Protein AF-A0AAX2UJ46-F1 (afdb_monomer_lite)

Secondary structure (DSSP, 8-state):
------HHHHHHHHHHHHTSS-------HHHHHHHHHHHHHHHHHHHHHTSEEEEE--SSS-SEEEE-STT--EEEEEHHHHTT--TTSSSHHHHHHHHHHHHHHHHHTT--EEES-STT----HHHHHHHHHHHHHH-HHHHHHHHHHS-GGGHHHHHHHHH-HHHHHHHHHHHHTTSS-HHHHHHHTT-TT-HHHHHHHHHHHHHHHHHHHH--

pLDDT: mean 76.59, std 12.61, range [31.47, 92.88]

Structure (mmCIF, N/CA/C/O backbone):
data_AF-A0AAX2UJ46-F1
#
_entry.id   AF-A0AAX2UJ46-F1
#
loop_
_atom_site.group_PDB
_atom_site.id
_atom_site.type_symbol
_atom_site.label_atom_id
_atom_site.label_alt_id
_atom_site.label_comp_id
_atom_site.label_asym_id
_atom_site.label_entity_id
_atom_site.label_seq_id
_atom_site.pdbx_PDB_ins_code
_atom_site.Cartn_x
_atom_site.Cartn_y
_atom_site.Cartn_z
_atom_site.occupancy
_atom_site.B_iso_or_equiv
_atom_site.auth_seq_id
_atom_site.auth_comp_id
_atom_site.auth_asym_id
_atom_site.auth_atom_id
_atom_site.pdbx_PDB_model_num
ATOM 1 N N . MET A 1 1 ? 8.908 -12.936 -32.541 1.00 31.98 1 MET A N 1
ATOM 2 C CA . MET A 1 1 ? 9.891 -13.388 -31.530 1.00 31.98 1 MET A CA 1
ATOM 3 C C . MET A 1 1 ? 9.493 -12.802 -30.173 1.00 31.98 1 MET A C 1
ATOM 5 O O . MET A 1 1 ? 9.568 -11.590 -30.004 1.00 31.98 1 MET A O 1
ATOM 9 N N . LYS A 1 2 ? 8.960 -13.615 -29.246 1.00 31.47 2 LYS A N 1
ATOM 10 C CA . LYS A 1 2 ? 8.561 -13.161 -27.898 1.00 31.47 2 LYS A CA 1
ATOM 11 C C . LYS A 1 2 ? 9.820 -13.031 -27.033 1.00 31.47 2 LYS A C 1
ATOM 13 O O . LYS A 1 2 ? 10.285 -14.015 -26.474 1.00 31.47 2 LYS A O 1
ATOM 18 N N . TYR A 1 3 ? 10.380 -11.830 -26.946 1.00 45.28 3 TYR A N 1
ATOM 19 C CA . TYR A 1 3 ? 11.403 -11.521 -25.947 1.00 45.28 3 TYR A CA 1
ATOM 20 C C . TYR A 1 3 ? 10.706 -11.183 -24.629 1.00 45.28 3 TYR A C 1
ATOM 22 O O . TYR A 1 3 ? 10.382 -10.026 -24.376 1.00 45.28 3 TYR A O 1
ATOM 30 N N . ILE A 1 4 ? 10.440 -12.203 -23.814 1.00 42.56 4 ILE A N 1
ATOM 31 C CA . ILE A 1 4 ? 10.183 -12.004 -22.386 1.00 42.56 4 ILE A CA 1
ATOM 32 C C . ILE A 1 4 ? 11.566 -11.925 -21.750 1.00 42.56 4 ILE A C 1
ATOM 34 O O . ILE A 1 4 ? 12.268 -12.934 -21.692 1.00 42.56 4 ILE A O 1
ATOM 38 N N . LYS A 1 5 ? 12.000 -10.727 -21.349 1.00 59.62 5 LYS A N 1
ATOM 39 C CA . LYS A 1 5 ? 13.239 -10.614 -20.581 1.00 59.62 5 LYS A CA 1
ATOM 40 C C . LYS A 1 5 ? 12.979 -11.104 -19.158 1.00 59.62 5 LYS A C 1
ATOM 42 O O . LYS A 1 5 ? 11.980 -10.737 -18.545 1.00 59.62 5 LYS A O 1
ATOM 47 N N . THR A 1 6 ? 13.849 -11.970 -18.650 1.00 62.56 6 THR A N 1
ATOM 48 C CA . THR A 1 6 ? 13.762 -12.448 -17.263 1.00 62.56 6 THR A CA 1
ATOM 49 C C . THR A 1 6 ? 14.224 -11.348 -16.304 1.00 62.56 6 THR A C 1
ATOM 51 O O . THR A 1 6 ? 15.020 -10.490 -16.683 1.00 62.56 6 THR A O 1
ATOM 54 N N . ILE A 1 7 ? 13.782 -11.390 -15.040 1.00 58.19 7 ILE A N 1
ATOM 55 C CA . ILE A 1 7 ? 14.224 -10.453 -13.984 1.00 58.19 7 ILE A CA 1
ATOM 56 C C . ILE A 1 7 ? 15.759 -10.334 -13.947 1.00 58.19 7 ILE A C 1
ATOM 58 O O . ILE A 1 7 ? 16.295 -9.237 -13.807 1.00 58.19 7 ILE A O 1
ATOM 62 N N . LYS A 1 8 ? 16.472 -11.447 -14.159 1.00 68.19 8 LYS A N 1
ATOM 63 C CA . LYS A 1 8 ? 17.937 -11.489 -14.227 1.00 68.19 8 LYS A CA 1
ATOM 64 C C . LYS A 1 8 ? 18.511 -10.555 -15.303 1.00 68.19 8 LYS A C 1
ATOM 66 O O . LYS A 1 8 ? 19.400 -9.770 -15.005 1.00 68.19 8 LYS A O 1
ATOM 71 N N . GLN A 1 9 ? 17.968 -10.587 -16.521 1.00 69.38 9 GLN A N 1
ATOM 72 C CA . GLN A 1 9 ? 18.423 -9.735 -17.630 1.00 69.38 9 GLN A CA 1
ATOM 73 C C . GLN A 1 9 ? 18.130 -8.250 -17.384 1.00 69.38 9 GLN A C 1
ATOM 75 O O . GLN A 1 9 ? 18.853 -7.377 -17.864 1.00 69.38 9 GLN A O 1
ATOM 80 N N . CYS A 1 10 ? 17.067 -7.953 -16.633 1.00 68.31 10 CYS A N 1
ATOM 81 C CA . CYS A 1 10 ? 16.766 -6.595 -16.198 1.00 68.31 10 CYS A CA 1
ATOM 82 C C . CYS A 1 10 ? 17.827 -6.079 -15.214 1.00 68.31 10 CYS A C 1
ATOM 84 O O . CYS A 1 10 ? 18.315 -4.963 -15.387 1.00 68.31 10 CYS A O 1
ATOM 86 N N . PHE A 1 11 ? 18.243 -6.901 -14.245 1.00 72.06 11 PHE A N 1
ATOM 87 C CA . PHE A 1 11 ? 19.343 -6.561 -13.338 1.00 72.06 11 PHE A CA 1
ATOM 88 C C . PHE A 1 11 ? 20.685 -6.429 -14.063 1.00 72.06 11 PHE A C 1
ATOM 90 O O . PHE A 1 11 ? 21.382 -5.449 -13.838 1.00 72.06 11 PHE A O 1
ATOM 97 N N . GLU A 1 12 ? 21.024 -7.340 -14.978 1.00 77.00 12 GLU A N 1
ATOM 98 C CA . GLU A 1 12 ? 22.262 -7.253 -15.773 1.00 77.00 12 GLU A CA 1
ATOM 99 C C . GLU A 1 12 ? 22.343 -5.931 -16.552 1.00 77.00 12 GLU A C 1
ATOM 101 O O . GLU A 1 12 ? 23.361 -5.246 -16.512 1.00 77.00 12 GLU A O 1
ATOM 106 N N . PHE A 1 13 ? 21.246 -5.513 -17.191 1.00 76.31 13 PHE A N 1
ATOM 107 C CA . PHE A 1 13 ? 21.188 -4.209 -17.851 1.00 76.31 13 PHE A CA 1
ATOM 108 C C . PHE A 1 13 ? 21.367 -3.044 -16.871 1.00 76.31 13 PHE A C 1
ATOM 110 O O . PHE A 1 13 ? 22.095 -2.103 -17.173 1.00 76.31 13 PHE A O 1
ATOM 117 N N . TYR A 1 14 ? 20.706 -3.082 -15.709 1.00 76.19 14 TYR A N 1
ATOM 118 C CA . TYR A 1 14 ? 20.861 -2.031 -14.701 1.00 76.19 14 TYR A CA 1
ATOM 119 C C . TYR A 1 14 ? 22.319 -1.870 -14.282 1.00 76.19 14 TYR A C 1
ATOM 121 O O . TYR A 1 14 ? 22.831 -0.754 -14.260 1.00 76.19 14 TYR A O 1
ATOM 129 N N . GLU A 1 15 ? 22.978 -2.987 -13.982 1.00 77.12 15 GLU A N 1
ATOM 130 C CA . GLU A 1 15 ? 24.378 -3.025 -13.571 1.00 77.12 15 GLU A CA 1
ATOM 131 C C . GLU A 1 15 ? 25.298 -2.464 -14.662 1.00 77.12 15 GLU A C 1
ATOM 133 O O . GLU A 1 15 ? 26.214 -1.713 -14.356 1.00 77.12 15 GLU A O 1
ATOM 138 N N . MET A 1 16 ? 25.010 -2.730 -15.939 1.00 75.75 16 MET A N 1
ATOM 139 C CA . MET A 1 16 ? 25.768 -2.151 -17.056 1.00 75.75 16 MET A CA 1
ATOM 140 C C . MET A 1 16 ? 25.595 -0.633 -17.203 1.00 75.75 16 MET A C 1
ATOM 142 O O . MET A 1 16 ? 26.493 0.040 -17.705 1.00 75.75 16 MET A O 1
ATOM 146 N N . VAL A 1 17 ? 24.430 -0.090 -16.842 1.00 71.00 17 VAL A N 1
ATOM 147 C CA . VAL A 1 17 ? 24.093 1.326 -17.078 1.00 71.00 17 VAL A CA 1
ATOM 148 C C . VAL A 1 17 ? 24.377 2.197 -15.854 1.00 71.00 17 VAL A C 1
ATOM 150 O O . VAL A 1 17 ? 24.686 3.377 -16.014 1.00 71.00 17 VAL A O 1
ATOM 153 N N . LYS A 1 18 ? 24.310 1.647 -14.634 1.00 67.50 18 LYS A N 1
ATOM 154 C CA . LYS A 1 18 ? 24.531 2.414 -13.395 1.00 67.50 18 LYS A CA 1
ATOM 155 C C . LYS A 1 18 ? 25.955 2.981 -13.284 1.00 67.50 18 LYS A C 1
ATOM 157 O O . LYS A 1 18 ? 26.127 4.013 -12.650 1.00 67.50 18 LYS A O 1
ATOM 162 N N . ASP A 1 19 ? 26.938 2.335 -13.914 1.00 63.00 19 ASP A N 1
ATOM 163 C CA . ASP A 1 19 ? 28.354 2.721 -13.844 1.00 63.00 19 ASP A CA 1
ATOM 164 C C . ASP A 1 19 ? 28.743 3.787 -14.896 1.00 63.00 19 ASP A C 1
ATOM 166 O O . ASP A 1 19 ? 29.811 4.393 -14.808 1.00 63.00 19 ASP A O 1
ATOM 170 N N . LYS A 1 20 ? 27.883 4.060 -15.890 1.00 63.59 20 LYS A N 1
ATOM 171 C CA . LYS A 1 20 ? 28.132 5.046 -16.958 1.00 63.59 20 LYS A CA 1
ATOM 172 C C . LYS A 1 20 ? 27.861 6.485 -16.488 1.00 63.59 20 LYS A C 1
ATOM 174 O O . LYS A 1 20 ? 26.828 7.009 -16.866 1.00 63.59 20 LYS A O 1
ATOM 179 N N . GLU A 1 21 ? 28.703 7.120 -15.660 1.00 53.41 21 GLU A N 1
ATOM 180 C CA . GLU A 1 21 ? 28.643 8.558 -15.234 1.00 53.41 21 GLU A CA 1
ATOM 181 C C . GLU A 1 21 ? 27.259 9.158 -14.869 1.00 53.41 21 GLU A C 1
ATOM 183 O O . GLU A 1 21 ? 27.076 10.356 -14.650 1.00 53.41 21 GLU A O 1
ATOM 188 N N . HIS A 1 22 ? 26.240 8.327 -14.750 1.00 56.31 22 HIS A N 1
ATOM 189 C CA . HIS A 1 22 ? 24.914 8.703 -14.367 1.00 56.31 22 HIS A CA 1
ATOM 190 C C . HIS A 1 22 ? 24.931 8.653 -12.851 1.00 56.31 22 HIS A C 1
ATOM 192 O O . HIS A 1 22 ? 25.248 7.627 -12.263 1.00 56.31 22 HIS A O 1
ATOM 198 N N . ASN A 1 23 ? 24.555 9.758 -12.204 1.00 54.12 23 ASN A N 1
ATOM 199 C CA . ASN A 1 23 ? 24.327 9.836 -10.756 1.00 54.12 23 ASN A CA 1
ATOM 200 C C . ASN A 1 23 ? 23.120 8.969 -10.325 1.00 54.12 23 ASN A C 1
ATOM 202 O O . ASN A 1 23 ? 22.166 9.460 -9.714 1.00 54.12 23 ASN A O 1
ATOM 206 N N . LEU A 1 24 ? 23.048 7.728 -10.789 1.00 56.75 24 LEU A N 1
ATOM 207 C CA . LEU A 1 24 ? 22.051 6.732 -10.470 1.00 56.75 24 LEU A CA 1
ATOM 208 C C . LEU A 1 24 ? 22.478 6.107 -9.152 1.00 56.75 24 LEU A C 1
ATOM 210 O O . LEU A 1 24 ? 23.460 5.375 -9.077 1.00 56.75 24 LEU A O 1
ATOM 214 N N . LYS A 1 25 ? 21.755 6.450 -8.087 1.00 57.31 25 LYS A N 1
ATOM 215 C CA . LYS A 1 25 ? 21.948 5.787 -6.802 1.00 57.31 25 LYS A CA 1
ATOM 216 C C . LYS A 1 25 ? 21.526 4.319 -6.949 1.00 57.31 25 LYS A C 1
ATOM 218 O O . LYS A 1 25 ? 20.677 3.992 -7.781 1.00 57.31 25 LYS A O 1
ATOM 223 N N . HIS A 1 26 ? 22.150 3.437 -6.169 1.00 59.00 26 HIS A N 1
ATOM 224 C CA . HIS A 1 26 ? 21.743 2.033 -6.063 1.00 59.00 26 HIS A CA 1
ATOM 225 C C . HIS A 1 26 ? 20.245 1.929 -5.794 1.00 59.00 26 HIS A C 1
ATOM 227 O O . HIS A 1 26 ? 19.752 2.772 -5.054 1.00 59.00 26 HIS A O 1
ATOM 233 N N . PHE A 1 27 ? 19.576 0.889 -6.314 1.00 60.66 27 PHE A N 1
ATOM 234 C CA . PHE A 1 27 ? 18.167 0.566 -6.040 1.00 60.66 27 PHE A CA 1
ATOM 235 C C . PHE A 1 27 ? 17.788 0.863 -4.586 1.00 60.66 27 PHE A C 1
ATOM 237 O O . PHE A 1 27 ? 18.007 0.029 -3.700 1.00 60.66 27 PHE A O 1
ATOM 244 N N . THR A 1 28 ? 17.222 2.042 -4.313 1.00 60.94 28 THR A N 1
ATOM 245 C CA . THR A 1 28 ? 16.934 2.368 -2.919 1.00 60.94 28 THR A CA 1
ATOM 246 C C . THR A 1 28 ? 15.600 1.740 -2.536 1.00 60.94 28 THR A C 1
ATOM 248 O O . THR A 1 28 ? 14.532 2.047 -3.072 1.00 60.94 28 THR A O 1
ATOM 251 N N . PHE A 1 29 ? 15.661 0.821 -1.575 1.00 64.19 29 PHE A N 1
ATOM 252 C CA . PHE A 1 29 ? 14.484 0.249 -0.926 1.00 64.19 29 PHE A CA 1
ATOM 253 C C . PHE A 1 29 ? 13.540 1.352 -0.406 1.00 64.19 29 PHE A C 1
ATOM 255 O O . PHE A 1 29 ? 12.323 1.261 -0.565 1.00 64.19 29 PHE A O 1
ATOM 262 N N . LEU A 1 30 ? 14.114 2.453 0.089 1.00 67.12 30 LEU A N 1
ATOM 263 C CA . LEU A 1 30 ? 13.400 3.631 0.579 1.00 67.12 30 LEU A CA 1
ATOM 264 C C . LEU A 1 30 ? 12.494 4.279 -0.482 1.00 67.12 30 LEU A C 1
ATOM 266 O O . LEU A 1 30 ? 11.366 4.678 -0.191 1.00 67.12 30 LEU A O 1
ATOM 270 N N . ASP A 1 31 ? 12.942 4.362 -1.736 1.00 67.62 31 ASP A N 1
ATOM 271 C CA . ASP A 1 31 ? 12.154 4.991 -2.795 1.00 67.62 31 ASP A CA 1
ATOM 272 C C . ASP A 1 31 ? 10.938 4.167 -3.221 1.00 67.62 31 ASP A C 1
ATOM 274 O O . ASP A 1 31 ? 9.900 4.753 -3.561 1.00 67.62 31 ASP A O 1
ATOM 278 N N . ARG A 1 32 ? 11.047 2.831 -3.173 1.00 71.06 32 ARG A N 1
ATOM 279 C CA . ARG A 1 32 ? 9.908 1.918 -3.369 1.00 71.06 32 ARG A CA 1
ATOM 280 C C . ARG A 1 32 ? 8.862 2.133 -2.276 1.00 71.06 32 ARG A C 1
ATOM 282 O O . ARG A 1 32 ? 7.686 2.311 -2.585 1.00 71.06 32 ARG A O 1
ATOM 289 N N . GLN A 1 33 ? 9.294 2.215 -1.016 1.00 71.25 33 GLN A N 1
ATOM 290 C CA . GLN A 1 33 ? 8.406 2.456 0.127 1.00 71.25 33 GLN A CA 1
ATOM 291 C C . GLN A 1 33 ? 7.672 3.802 0.014 1.00 71.25 33 GLN A C 1
ATOM 293 O O . GLN A 1 33 ? 6.462 3.885 0.222 1.00 71.25 33 GLN A O 1
ATOM 298 N N . LEU A 1 34 ? 8.371 4.868 -0.392 1.00 73.50 34 LEU A N 1
ATOM 299 C CA . LEU A 1 34 ? 7.761 6.191 -0.555 1.00 73.50 34 LEU A CA 1
ATOM 300 C C . LEU A 1 34 ? 6.678 6.231 -1.641 1.00 73.50 34 LEU A C 1
ATOM 302 O O . LEU A 1 34 ? 5.751 7.036 -1.540 1.00 73.50 34 LEU A O 1
ATOM 306 N N . ALA A 1 35 ? 6.777 5.399 -2.682 1.00 72.25 35 ALA A N 1
ATOM 307 C CA . ALA A 1 35 ? 5.743 5.312 -3.712 1.00 72.25 35 ALA A CA 1
ATOM 308 C C . ALA A 1 35 ? 4.425 4.765 -3.142 1.00 72.25 35 ALA A C 1
ATOM 310 O O . ALA A 1 35 ? 3.367 5.333 -3.405 1.00 72.25 35 ALA A O 1
ATOM 311 N N . ILE A 1 36 ? 4.508 3.747 -2.283 1.00 70.62 36 ILE A N 1
ATOM 312 C CA . ILE A 1 36 ? 3.357 3.159 -1.587 1.00 70.62 36 ILE A CA 1
ATOM 313 C C . ILE A 1 36 ? 2.727 4.172 -0.633 1.00 70.62 36 ILE A C 1
ATOM 315 O O . ILE A 1 36 ? 1.517 4.372 -0.650 1.00 70.62 36 ILE A O 1
ATOM 319 N N . VAL A 1 37 ? 3.541 4.892 0.145 1.00 72.62 37 VAL A N 1
ATOM 320 C CA . VAL A 1 37 ? 3.039 5.951 1.038 1.00 72.62 37 VAL A CA 1
ATOM 321 C C . VAL A 1 37 ? 2.290 7.031 0.256 1.00 72.62 37 VAL A C 1
ATOM 323 O O . VAL A 1 37 ? 1.254 7.524 0.703 1.00 72.62 37 VAL A O 1
ATOM 326 N N . ARG A 1 38 ? 2.801 7.421 -0.917 1.00 75.88 38 ARG A N 1
ATOM 327 C CA . ARG A 1 38 ? 2.125 8.396 -1.786 1.00 75.88 38 ARG A CA 1
ATOM 328 C C . ARG A 1 38 ? 0.803 7.853 -2.320 1.00 75.88 38 ARG A C 1
ATOM 330 O O . ARG A 1 38 ? -0.173 8.598 -2.310 1.00 75.88 38 ARG A O 1
ATOM 337 N N . PHE A 1 39 ? 0.772 6.585 -2.732 1.00 76.94 39 PHE A N 1
ATOM 338 C CA . PHE A 1 39 ? -0.453 5.909 -3.150 1.00 76.94 39 PHE A CA 1
ATOM 339 C C . PHE A 1 39 ? -1.497 5.918 -2.022 1.00 76.94 39 PHE A C 1
ATOM 341 O O . PHE A 1 39 ? -2.572 6.483 -2.194 1.00 76.94 39 PHE A O 1
ATOM 348 N N . LEU A 1 40 ? -1.141 5.449 -0.821 1.00 72.62 40 LEU A N 1
ATOM 349 C CA . LEU A 1 40 ? -2.024 5.460 0.354 1.00 72.62 40 LEU A CA 1
ATOM 350 C C . LEU A 1 40 ? -2.600 6.849 0.646 1.00 72.62 40 LEU A C 1
ATOM 352 O O . LEU A 1 40 ? -3.802 7.010 0.838 1.00 72.62 40 LEU A O 1
ATOM 356 N N . LYS A 1 41 ? -1.752 7.884 0.644 1.00 77.19 41 LYS A N 1
ATOM 357 C CA . LYS A 1 41 ? -2.195 9.261 0.912 1.00 77.19 41 LYS A CA 1
ATOM 358 C C . LYS A 1 41 ? -3.206 9.766 -0.117 1.00 77.19 41 LYS A C 1
ATOM 360 O O . LYS A 1 41 ? -4.118 10.501 0.263 1.00 77.19 41 LYS A O 1
ATOM 365 N N . LYS A 1 42 ? -3.041 9.385 -1.386 1.00 79.88 42 LYS A N 1
ATOM 366 C CA . LYS A 1 42 ? -3.922 9.776 -2.491 1.00 79.88 42 LYS A CA 1
ATOM 367 C C . LYS A 1 42 ? -5.241 8.988 -2.480 1.00 79.88 42 LYS A C 1
ATOM 369 O O . LYS A 1 42 ? -6.285 9.594 -2.687 1.00 79.88 42 LYS A O 1
ATOM 374 N N . HIS A 1 43 ? -5.196 7.695 -2.154 1.00 74.69 43 HIS A N 1
ATOM 375 C CA . HIS A 1 43 ? -6.316 6.754 -2.319 1.00 74.69 43 HIS A CA 1
ATOM 376 C C . HIS A 1 43 ? -6.984 6.310 -1.010 1.00 74.69 43 HIS A C 1
ATOM 378 O O . HIS A 1 43 ? -7.876 5.470 -1.025 1.00 74.69 43 HIS A O 1
ATOM 384 N N . LYS A 1 44 ? -6.619 6.897 0.138 1.00 76.19 44 LYS A N 1
ATOM 385 C CA . LYS A 1 44 ? -7.136 6.495 1.462 1.00 76.19 44 LYS A CA 1
ATOM 386 C C . LYS A 1 44 ? -8.660 6.332 1.543 1.00 76.19 44 LYS A C 1
ATOM 388 O O . LYS A 1 44 ? -9.123 5.431 2.221 1.00 76.19 44 LYS A O 1
ATOM 393 N N . LYS A 1 45 ? -9.437 7.191 0.871 1.00 78.62 45 LYS A N 1
ATOM 394 C CA . LYS A 1 45 ? -10.908 7.123 0.902 1.00 78.62 45 LYS A CA 1
ATOM 395 C C . LYS A 1 45 ? -11.443 5.900 0.160 1.00 78.62 45 LYS A C 1
ATOM 397 O O . LYS A 1 45 ? -12.373 5.273 0.637 1.00 78.62 45 LYS A O 1
ATOM 402 N N . GLU A 1 46 ? -10.854 5.578 -0.986 1.00 75.25 46 GLU A N 1
ATOM 403 C CA . GLU A 1 46 ? -11.243 4.425 -1.803 1.00 75.25 46 GLU A CA 1
ATOM 404 C C . GLU A 1 46 ? -10.925 3.127 -1.060 1.00 75.25 46 GLU A C 1
ATOM 406 O O . GLU A 1 46 ? -11.803 2.290 -0.906 1.00 75.25 46 GLU A O 1
ATOM 411 N N . ILE A 1 47 ? -9.722 3.036 -0.483 1.00 77.06 47 ILE A N 1
ATOM 412 C CA . ILE A 1 47 ? -9.290 1.890 0.331 1.00 77.06 47 ILE A CA 1
ATOM 413 C C . ILE A 1 47 ? -10.242 1.657 1.510 1.00 77.06 47 ILE A C 1
ATOM 415 O O . ILE A 1 47 ? -10.646 0.529 1.763 1.00 77.06 47 ILE A O 1
ATOM 419 N N . ILE A 1 48 ? -10.618 2.724 2.223 1.00 79.00 48 ILE A N 1
ATOM 420 C CA . ILE A 1 48 ? -11.570 2.630 3.338 1.00 79.00 48 ILE A CA 1
ATOM 421 C C . ILE A 1 48 ? -12.948 2.173 2.838 1.00 79.00 48 ILE A C 1
ATOM 423 O O . ILE A 1 48 ? -13.587 1.363 3.496 1.00 79.00 48 ILE A O 1
ATOM 427 N N . ASN A 1 49 ? -13.399 2.639 1.671 1.00 80.25 49 ASN A N 1
ATOM 428 C CA . ASN A 1 49 ? -14.700 2.254 1.117 1.00 80.25 49 ASN A CA 1
ATOM 429 C C . ASN A 1 49 ? -14.768 0.784 0.666 1.00 80.25 49 ASN A C 1
ATOM 431 O O . ASN A 1 49 ? -15.864 0.241 0.555 1.00 80.25 49 ASN A O 1
ATOM 435 N N . GLU A 1 50 ? -13.631 0.140 0.397 1.00 78.25 50 GLU A N 1
ATOM 436 C CA . GLU A 1 50 ? -13.567 -1.296 0.087 1.00 78.25 50 GLU A CA 1
ATOM 437 C C . GLU A 1 50 ? -13.603 -2.187 1.338 1.00 78.25 50 GLU A C 1
ATOM 439 O O . GLU A 1 50 ? -13.659 -3.414 1.227 1.00 78.25 50 GLU A O 1
ATOM 444 N N . ILE A 1 51 ? -13.579 -1.584 2.528 1.00 85.12 51 ILE A N 1
ATOM 445 C CA . ILE A 1 51 ? -13.672 -2.272 3.810 1.00 85.12 51 ILE A CA 1
ATOM 446 C C . ILE A 1 51 ? -15.079 -2.068 4.368 1.00 85.12 51 ILE A C 1
ATOM 448 O O . ILE A 1 51 ? -15.559 -0.950 4.541 1.00 85.12 51 ILE A O 1
ATOM 452 N N . ASN A 1 52 ? -15.748 -3.172 4.678 1.00 85.44 52 ASN A N 1
ATOM 453 C CA . ASN A 1 52 ? -17.065 -3.140 5.295 1.00 85.44 52 ASN A CA 1
ATOM 454 C C . ASN A 1 52 ? -16.914 -3.021 6.811 1.00 85.44 52 ASN A C 1
ATOM 456 O O . ASN A 1 52 ? -16.406 -3.942 7.447 1.00 85.44 52 ASN A O 1
ATOM 460 N N . TYR A 1 53 ? -17.376 -1.913 7.386 1.00 89.50 53 TYR A N 1
ATOM 461 C CA . TYR A 1 53 ? -17.380 -1.703 8.833 1.00 89.50 53 TYR A CA 1
ATOM 462 C C . TYR A 1 53 ? -18.772 -1.957 9.404 1.00 89.50 53 TYR A C 1
ATOM 464 O O . TYR A 1 53 ? -19.770 -1.471 8.871 1.00 89.50 53 TYR A O 1
ATOM 472 N N . ALA A 1 54 ? -18.832 -2.678 10.517 1.00 89.88 54 ALA A N 1
ATOM 473 C CA . ALA A 1 54 ? -20.045 -2.881 11.287 1.00 89.88 54 ALA A CA 1
ATOM 474 C C . ALA A 1 54 ? -19.802 -2.535 12.758 1.00 89.88 54 ALA A C 1
ATOM 476 O O . ALA A 1 54 ? -18.871 -3.047 13.380 1.00 89.88 54 ALA A O 1
ATOM 477 N N . PHE A 1 55 ? -20.669 -1.674 13.290 1.00 89.50 55 PHE A N 1
ATOM 478 C CA . PHE A 1 55 ? -20.714 -1.259 14.689 1.00 89.50 55 PHE A CA 1
ATOM 479 C C . PHE A 1 55 ? -22.085 -1.659 15.227 1.00 89.50 55 PHE A C 1
ATOM 481 O O . PHE A 1 55 ? -23.097 -1.069 14.840 1.00 89.50 55 PHE A O 1
ATOM 488 N N . TYR A 1 56 ? -22.153 -2.720 16.027 1.00 87.94 56 TYR A N 1
ATOM 489 C CA . TYR A 1 56 ? -23.415 -3.157 16.617 1.00 87.94 56 TYR A CA 1
ATOM 490 C C . TYR A 1 56 ? -23.206 -3.910 17.925 1.00 87.94 56 TYR A C 1
ATOM 492 O O . TYR A 1 56 ? -22.118 -4.392 18.239 1.00 87.94 56 TYR A O 1
ATOM 500 N N . GLU A 1 57 ? -24.272 -4.000 18.714 1.00 88.69 57 GLU A N 1
ATOM 501 C CA . GLU A 1 57 ? -24.259 -4.766 19.952 1.00 88.69 57 GLU A CA 1
ATOM 502 C C . GLU A 1 57 ? -24.366 -6.260 19.650 1.00 88.69 57 GLU A C 1
ATOM 504 O O . GLU A 1 57 ? -25.352 -6.729 19.079 1.00 88.69 57 GLU A O 1
ATOM 509 N N . SER A 1 58 ? -23.348 -7.015 20.059 1.00 86.25 58 SER A N 1
ATOM 510 C CA . SER A 1 58 ? -23.316 -8.468 19.940 1.00 86.25 58 SER A CA 1
ATOM 511 C C . SER A 1 58 ? -23.143 -9.119 21.310 1.00 86.25 58 SER A C 1
ATOM 513 O O . SER A 1 58 ? -22.391 -8.632 22.162 1.00 86.25 58 SER A O 1
ATOM 515 N N . ASN A 1 59 ? -23.808 -10.258 21.516 1.00 88.75 59 ASN A N 1
ATOM 516 C CA . ASN A 1 59 ? -23.612 -11.094 22.706 1.00 88.75 59 ASN A CA 1
ATOM 517 C C . ASN A 1 59 ? -22.262 -11.819 22.696 1.00 88.75 59 ASN A C 1
ATOM 519 O O . ASN A 1 59 ? -21.844 -12.339 23.725 1.00 88.75 59 ASN A O 1
ATOM 523 N N . GLU A 1 60 ? -21.580 -11.829 21.553 1.00 87.94 60 GLU A N 1
ATOM 524 C CA . GLU A 1 60 ? -20.230 -12.359 21.424 1.00 87.94 60 GLU A CA 1
ATOM 525 C C . GLU A 1 60 ? -19.251 -11.628 22.355 1.00 87.94 60 GLU A C 1
ATOM 527 O O . GLU A 1 60 ? -19.403 -10.436 22.646 1.00 87.94 60 GLU A O 1
ATOM 532 N N . GLU A 1 61 ? -18.231 -12.348 22.817 1.00 87.19 61 GLU A N 1
ATOM 533 C CA . GLU A 1 61 ? -17.240 -11.840 23.778 1.00 87.19 61 GLU A CA 1
ATOM 534 C C . GLU A 1 61 ? -16.048 -11.132 23.118 1.00 87.19 61 GLU A C 1
ATOM 536 O O . GLU A 1 61 ? -15.122 -10.709 23.806 1.00 87.19 61 GLU A O 1
ATOM 541 N N . TYR A 1 62 ? -16.035 -10.993 21.789 1.00 88.75 62 TYR A N 1
ATOM 542 C CA . TYR A 1 62 ? -14.988 -10.225 21.121 1.00 88.75 62 TYR A CA 1
ATOM 543 C C . TYR A 1 62 ? -15.289 -8.733 21.090 1.00 88.75 62 TYR A C 1
ATOM 545 O O . TYR A 1 62 ? -16.414 -8.314 20.812 1.00 88.75 62 TYR A O 1
ATOM 553 N N . LEU A 1 63 ? -14.242 -7.944 21.313 1.00 89.38 63 LEU A N 1
ATOM 554 C CA . LEU A 1 63 ? -14.207 -6.500 21.120 1.00 89.38 63 LEU A CA 1
ATOM 555 C C . LEU A 1 63 ? -14.117 -6.145 19.632 1.00 89.38 63 LEU A C 1
ATOM 557 O O . LEU A 1 63 ? -14.861 -5.294 19.149 1.00 89.38 63 LEU A O 1
ATOM 561 N N . LEU A 1 64 ? -13.208 -6.803 18.911 1.00 90.06 64 LEU A N 1
ATOM 562 C CA . LEU A 1 64 ? -12.923 -6.542 17.503 1.00 90.06 64 LEU A CA 1
ATOM 563 C C . LEU A 1 64 ? -12.736 -7.867 16.767 1.00 90.06 64 LEU A C 1
ATOM 565 O O . LEU A 1 64 ? -12.011 -8.738 17.237 1.00 90.06 64 LEU A O 1
ATOM 569 N N . SER A 1 65 ? -13.332 -8.001 15.591 1.00 89.50 65 SER A N 1
ATOM 570 C CA . SER A 1 65 ? -13.070 -9.099 14.662 1.00 89.50 65 SER A CA 1
ATOM 571 C C . SER A 1 65 ? -12.882 -8.526 13.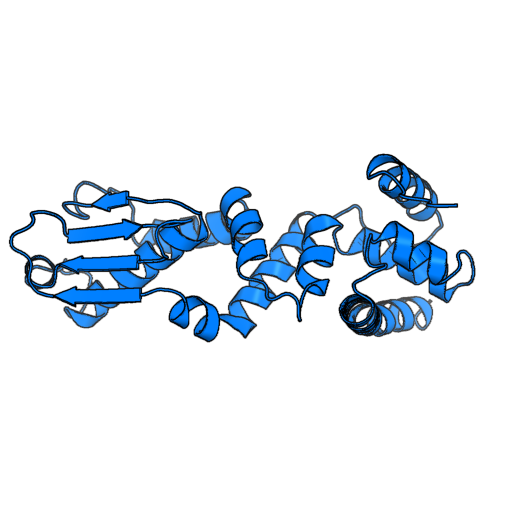266 1.00 89.50 65 SER A C 1
ATOM 573 O O . SER A 1 65 ? -13.699 -7.724 12.817 1.00 89.50 65 SER A O 1
ATOM 575 N N . PHE A 1 66 ? -11.802 -8.888 12.582 1.00 88.19 66 PHE A N 1
ATOM 576 C CA . PHE A 1 66 ? -11.584 -8.481 11.199 1.00 88.19 66 PHE A CA 1
ATOM 577 C C . PHE A 1 66 ? -11.112 -9.646 10.339 1.00 88.19 66 PHE A C 1
ATOM 579 O O . PHE A 1 66 ? -10.347 -10.508 10.777 1.00 88.19 66 PHE A O 1
ATOM 586 N N . PHE A 1 67 ? -11.572 -9.644 9.094 1.00 86.31 67 PHE A N 1
ATOM 587 C CA . PHE A 1 67 ? -11.278 -10.660 8.096 1.00 86.31 67 PHE A CA 1
ATOM 588 C C . PHE A 1 67 ? -10.684 -9.995 6.859 1.00 86.31 67 PHE A C 1
ATOM 590 O O . PHE A 1 67 ? -11.164 -8.954 6.407 1.00 86.31 67 PHE A O 1
ATOM 597 N N . SER A 1 68 ? -9.637 -10.616 6.325 1.00 81.94 68 SER A N 1
ATOM 598 C CA . SER A 1 68 ? -8.938 -10.183 5.119 1.00 81.94 68 SER A CA 1
ATOM 599 C C . SER A 1 68 ? -8.841 -11.319 4.103 1.00 81.94 68 SER A C 1
ATOM 601 O O . SER A 1 68 ? -8.709 -12.486 4.480 1.00 81.94 68 SER A O 1
ATOM 603 N N . GLY A 1 69 ? -8.860 -10.975 2.813 1.00 73.06 69 GLY A N 1
ATOM 604 C CA . GLY A 1 69 ? -8.672 -11.910 1.699 1.00 73.06 69 GLY A CA 1
ATOM 605 C C . GLY A 1 69 ? -9.978 -12.328 1.013 1.00 73.06 69 GLY A C 1
ATOM 606 O O . GLY A 1 69 ? -10.949 -11.575 0.985 1.00 73.06 69 GLY A O 1
ATOM 607 N N . GLU A 1 70 ? -10.012 -13.545 0.450 1.00 56.62 70 GLU A N 1
ATOM 608 C CA . GLU A 1 70 ? -11.107 -14.060 -0.407 1.00 56.62 70 GLU A CA 1
ATOM 609 C C . GLU A 1 70 ? -12.508 -14.032 0.239 1.00 56.62 70 GLU A C 1
ATOM 611 O O . GLU A 1 70 ? -13.513 -14.155 -0.456 1.00 56.62 70 GLU A O 1
ATOM 616 N N . ARG A 1 71 ? -12.591 -13.865 1.565 1.00 52.94 71 ARG A N 1
ATOM 617 C CA . ARG A 1 71 ? -13.838 -13.872 2.348 1.00 52.94 71 ARG A CA 1
ATOM 618 C C . ARG A 1 71 ? -14.433 -12.481 2.624 1.00 52.94 71 ARG A C 1
ATOM 620 O O . ARG A 1 71 ? -15.404 -12.403 3.367 1.00 52.94 71 ARG A O 1
ATOM 627 N N . ALA A 1 72 ? -13.921 -11.445 1.953 1.00 68.88 72 ALA A N 1
ATOM 628 C CA . ALA A 1 72 ? -14.262 -10.022 2.070 1.00 68.88 72 ALA A CA 1
ATOM 629 C C . ALA A 1 72 ? -13.527 -9.276 3.195 1.00 68.88 72 ALA A C 1
ATOM 631 O O . ALA A 1 72 ? -13.390 -9.765 4.314 1.00 68.88 72 ALA A O 1
ATOM 632 N N . ASN A 1 73 ? -13.085 -8.058 2.865 1.00 84.75 73 ASN A N 1
ATOM 633 C CA . ASN A 1 73 ? -12.512 -7.094 3.796 1.00 84.75 73 ASN A CA 1
ATOM 634 C C . ASN A 1 73 ? -13.625 -6.600 4.729 1.00 84.75 73 ASN A C 1
ATOM 636 O O . ASN A 1 73 ? -14.461 -5.779 4.334 1.00 84.75 73 ASN A O 1
ATOM 640 N N . TYR A 1 74 ? -13.671 -7.147 5.941 1.00 89.50 74 TYR A N 1
ATOM 641 C CA . TYR A 1 74 ? -14.755 -6.905 6.891 1.00 89.50 74 TYR A CA 1
ATOM 642 C C . TYR A 1 74 ? -14.200 -6.640 8.284 1.00 89.50 74 TYR A C 1
ATOM 644 O O . TYR A 1 74 ? -13.346 -7.382 8.767 1.00 89.50 74 TYR A O 1
ATOM 652 N N . VAL A 1 75 ? -14.704 -5.595 8.929 1.00 91.38 75 VAL A N 1
ATOM 653 C CA . VAL A 1 75 ? -14.367 -5.179 10.288 1.00 91.38 75 VAL A CA 1
ATOM 654 C C . VAL A 1 75 ? -15.647 -5.133 11.101 1.00 91.38 75 VAL A C 1
ATOM 656 O O . VAL A 1 75 ? -16.577 -4.401 10.770 1.00 91.38 75 VAL A O 1
ATOM 659 N N . HIS A 1 76 ? -15.672 -5.870 12.202 1.00 92.69 76 HIS A N 1
ATOM 660 C CA . HIS A 1 76 ? -16.748 -5.833 13.174 1.00 92.69 76 HIS A CA 1
ATOM 661 C C . HIS A 1 76 ? -16.223 -5.381 14.534 1.00 92.69 76 HIS A C 1
ATOM 663 O O . HIS A 1 76 ? -15.348 -6.021 15.121 1.00 92.69 76 HIS A O 1
ATOM 669 N N . ILE A 1 77 ? -16.787 -4.283 15.030 1.00 92.44 77 ILE A N 1
ATOM 670 C CA . ILE A 1 77 ? -16.518 -3.710 16.347 1.00 92.44 77 ILE A CA 1
ATOM 671 C C . ILE A 1 77 ? -17.775 -3.878 17.201 1.00 92.44 77 ILE A C 1
ATOM 673 O O . ILE A 1 77 ? -18.859 -3.431 16.825 1.00 92.44 77 ILE A O 1
ATOM 677 N N . ASN A 1 78 ? -17.631 -4.536 18.350 1.00 92.62 78 ASN A N 1
ATOM 678 C CA . ASN A 1 78 ? -18.754 -4.821 19.234 1.00 92.62 78 ASN A CA 1
ATOM 679 C C . ASN A 1 78 ? -19.069 -3.611 20.120 1.00 92.62 78 ASN A C 1
ATOM 681 O O . ASN A 1 78 ? -18.449 -3.421 21.172 1.00 92.62 78 ASN A O 1
ATOM 685 N N . SER A 1 79 ? -20.082 -2.832 19.736 1.00 91.00 79 SER A N 1
ATOM 686 C CA . SER A 1 79 ? -20.460 -1.592 20.426 1.00 91.00 79 SER A CA 1
ATOM 687 C C . SER A 1 79 ? -20.952 -1.805 21.862 1.00 91.00 79 SER A C 1
ATOM 689 O O . SER A 1 79 ? -21.011 -0.867 22.654 1.00 91.00 79 SER A O 1
ATOM 691 N N . ARG A 1 80 ? -21.291 -3.045 22.250 1.00 91.56 80 ARG A N 1
ATOM 692 C CA . ARG A 1 80 ? -21.593 -3.373 23.652 1.00 91.56 80 ARG A CA 1
ATOM 693 C C . ARG A 1 80 ? -20.345 -3.249 24.528 1.00 91.56 80 ARG A C 1
ATOM 695 O O . ARG A 1 80 ? -20.447 -2.766 25.651 1.00 91.56 80 ARG A O 1
ATOM 702 N N . LEU A 1 81 ? -19.193 -3.686 24.016 1.00 89.31 81 LEU A N 1
ATOM 703 C CA . LEU A 1 81 ? -17.922 -3.716 24.745 1.00 89.31 81 LEU A CA 1
ATOM 704 C C . LEU A 1 81 ? -17.148 -2.393 24.648 1.00 89.31 81 LEU A C 1
ATOM 706 O O . LEU A 1 81 ? -16.294 -2.127 25.489 1.00 89.31 81 LEU A O 1
ATOM 710 N N . THR A 1 82 ? -17.450 -1.533 23.671 1.00 88.81 82 THR A N 1
ATOM 711 C CA . THR A 1 82 ? -16.797 -0.217 23.532 1.00 88.81 82 THR A CA 1
ATOM 712 C C . THR A 1 82 ? -17.306 0.827 24.528 1.00 88.81 82 THR A C 1
ATOM 714 O O . THR A 1 82 ? -16.624 1.820 24.762 1.00 88.81 82 THR A O 1
ATOM 717 N N . LYS A 1 83 ? -18.447 0.590 25.192 1.00 87.44 83 LYS A N 1
ATOM 718 C CA . LYS A 1 83 ? -19.002 1.481 26.233 1.00 87.44 83 LYS A CA 1
ATOM 719 C C . LYS A 1 83 ? -18.094 1.646 27.455 1.00 87.44 83 LYS A C 1
ATOM 721 O O . LYS A 1 83 ? -18.174 2.667 28.128 1.00 87.44 83 LYS A O 1
ATOM 726 N N . GLU A 1 84 ? -17.235 0.668 27.728 1.00 83.56 84 GLU A N 1
ATOM 727 C CA . GLU A 1 84 ? -16.298 0.661 28.861 1.00 83.56 84 GLU A CA 1
ATOM 728 C C . GLU A 1 84 ? -14.878 1.102 28.446 1.00 83.56 84 GLU A C 1
ATOM 730 O O . GLU A 1 84 ? -13.883 0.626 28.992 1.00 83.56 84 GLU A O 1
ATOM 735 N N . TYR A 1 85 ? -14.769 1.971 27.436 1.00 83.81 85 TYR A N 1
ATOM 736 C CA . TYR A 1 85 ? -13.505 2.350 26.802 1.00 83.81 85 TYR A CA 1
ATOM 737 C C . TYR A 1 85 ? -12.414 2.834 27.786 1.00 83.81 85 TYR A C 1
ATOM 739 O O . TYR A 1 85 ? -12.714 3.426 28.827 1.00 83.81 85 TYR A O 1
ATOM 747 N N . PRO A 1 86 ? -11.119 2.630 27.460 1.00 81.81 86 PRO A N 1
ATOM 748 C CA . PRO A 1 86 ? -10.013 3.083 28.302 1.00 81.81 86 PRO A CA 1
ATOM 749 C C . PRO A 1 86 ? -10.000 4.603 28.534 1.00 81.81 86 PRO A C 1
ATOM 751 O O . PRO A 1 86 ? -10.212 5.382 27.612 1.00 81.81 86 PRO A O 1
ATOM 754 N N . SER A 1 87 ? -9.616 5.045 29.737 1.00 81.25 87 SER A N 1
ATOM 755 C CA . SER A 1 87 ? -9.6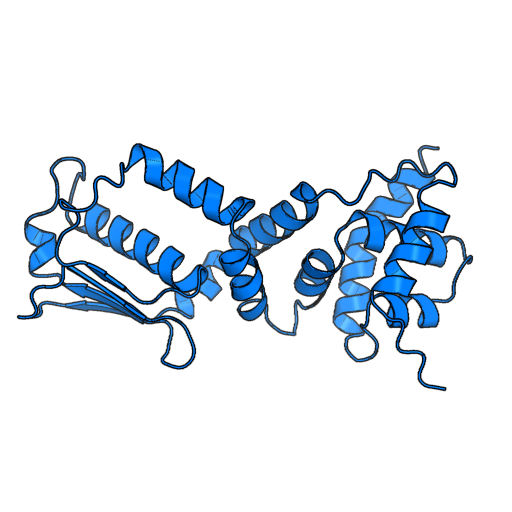17 6.471 30.128 1.00 81.25 87 SER A CA 1
ATOM 756 C C . SER A 1 87 ? -8.637 7.369 29.360 1.00 81.25 87 SER A C 1
ATOM 758 O O . SER A 1 87 ? -8.589 8.570 29.603 1.00 81.25 87 SER A O 1
ATOM 760 N N . ILE A 1 88 ? -7.787 6.784 28.514 1.00 79.69 88 ILE A N 1
ATOM 761 C CA . ILE A 1 88 ? -6.881 7.522 27.625 1.00 79.69 88 ILE A CA 1
ATOM 762 C C . ILE A 1 88 ? -7.607 8.123 26.419 1.00 79.69 88 ILE A C 1
ATOM 764 O O . ILE A 1 88 ? -7.059 9.030 25.804 1.00 79.69 88 ILE A O 1
ATOM 768 N N . TYR A 1 89 ? -8.799 7.619 26.091 1.00 81.38 89 TYR A N 1
ATOM 769 C CA . TYR A 1 89 ? -9.665 8.191 25.070 1.00 81.38 89 TYR A CA 1
ATOM 770 C C . TYR A 1 89 ? -10.640 9.160 25.726 1.00 81.38 89 TYR A C 1
ATOM 772 O O . TYR A 1 89 ? -11.157 8.908 26.817 1.00 81.38 89 TYR A O 1
ATOM 780 N N . GLU A 1 90 ? -10.913 10.264 25.050 1.00 85.94 90 GLU A N 1
ATOM 781 C CA . GLU A 1 90 ? -11.833 11.297 25.508 1.00 85.94 90 GLU A CA 1
ATOM 782 C C . GLU A 1 90 ? -13.281 10.790 25.512 1.00 85.94 90 GLU A C 1
ATOM 784 O O . GLU A 1 90 ? -14.076 11.164 26.376 1.00 85.94 90 GLU A O 1
ATOM 789 N N . ASN A 1 91 ? -13.636 9.934 24.552 1.00 89.44 91 ASN A N 1
ATOM 790 C CA . ASN A 1 91 ? -14.990 9.421 24.360 1.00 89.44 91 ASN A CA 1
ATOM 791 C C . ASN A 1 91 ? -15.013 8.093 23.577 1.00 89.44 91 ASN A C 1
ATOM 793 O O . ASN A 1 91 ? -13.998 7.635 23.049 1.00 89.44 91 ASN A O 1
ATOM 797 N N . ILE A 1 92 ? -16.203 7.486 23.502 1.00 89.44 92 ILE A N 1
ATOM 798 C CA . ILE A 1 92 ? -16.447 6.228 22.781 1.00 89.44 92 ILE A CA 1
ATOM 799 C C . ILE A 1 92 ? -16.122 6.334 21.287 1.00 89.44 92 ILE A C 1
ATOM 801 O O . ILE A 1 92 ? -15.521 5.412 20.742 1.00 89.44 92 ILE A O 1
ATOM 805 N N . ASP A 1 93 ? -16.441 7.460 20.643 1.00 88.06 93 ASP A N 1
ATOM 806 C CA . ASP A 1 93 ? -16.198 7.649 19.210 1.00 88.06 93 ASP A CA 1
ATOM 807 C C . ASP A 1 93 ? 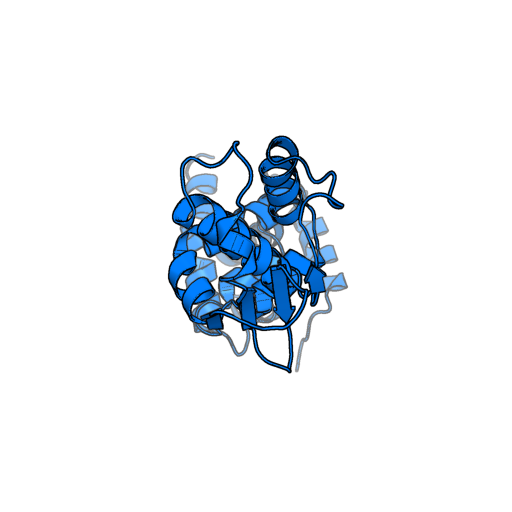-14.694 7.627 18.910 1.00 88.06 93 ASP A C 1
ATOM 809 O O . ASP A 1 93 ? -14.252 7.034 17.926 1.00 88.06 93 ASP A O 1
ATOM 813 N N . GLU A 1 94 ? -13.871 8.245 19.761 1.00 85.56 94 GLU A N 1
ATOM 814 C CA . GLU A 1 94 ? -12.412 8.198 19.634 1.00 85.56 94 GLU A CA 1
ATOM 815 C C . GLU A 1 94 ? -11.879 6.763 19.767 1.00 85.56 94 GLU A C 1
ATOM 817 O O . GLU A 1 94 ? -11.015 6.342 18.989 1.00 85.56 94 GLU A O 1
ATOM 822 N N . TYR A 1 95 ? -12.430 5.986 20.701 1.00 86.12 95 TYR A N 1
ATOM 823 C CA . TYR A 1 95 ? -12.045 4.591 20.891 1.00 86.12 95 TYR A CA 1
ATOM 824 C C . TYR A 1 95 ? -12.443 3.702 19.706 1.00 86.12 95 TYR A C 1
ATOM 826 O O . TYR A 1 95 ? -11.630 2.925 19.198 1.00 86.12 95 TYR A O 1
ATOM 834 N N . GLU A 1 96 ? -13.672 3.844 19.215 1.00 87.75 96 GLU A N 1
ATOM 835 C CA . GLU A 1 96 ? -14.166 3.123 18.041 1.00 87.75 96 GLU A CA 1
ATOM 836 C C . GLU A 1 96 ? -13.380 3.489 16.776 1.00 87.75 96 GLU A C 1
ATOM 838 O O . GLU A 1 96 ? -13.027 2.607 15.989 1.00 87.75 96 GLU A O 1
ATOM 843 N N . ASN A 1 97 ? -13.002 4.762 16.623 1.00 85.62 97 ASN A N 1
ATOM 844 C CA . ASN A 1 97 ? -12.107 5.203 15.554 1.00 85.62 97 ASN A CA 1
ATOM 845 C C . ASN A 1 97 ? -10.734 4.535 15.649 1.00 85.62 97 ASN A C 1
ATOM 847 O O . ASN A 1 97 ? -10.204 4.071 14.637 1.00 85.62 97 ASN A O 1
ATOM 851 N N . TYR A 1 98 ? -10.154 4.446 16.846 1.00 83.62 98 TYR A N 1
ATOM 852 C CA . TYR A 1 98 ? -8.893 3.734 17.037 1.00 83.62 98 TYR A CA 1
ATOM 853 C C . TYR A 1 98 ? -9.000 2.258 16.623 1.00 83.62 98 TYR A C 1
ATOM 855 O O . TYR A 1 98 ? -8.154 1.774 15.867 1.00 83.62 98 TYR A O 1
ATOM 863 N N . LEU A 1 99 ? -10.059 1.562 17.052 1.00 86.19 99 LEU A N 1
ATOM 864 C CA . LEU A 1 99 ? -10.319 0.168 16.675 1.00 86.19 99 LEU A CA 1
ATOM 865 C C . LEU A 1 99 ? -10.472 0.005 15.160 1.00 86.19 99 LEU A C 1
ATOM 867 O O . LEU A 1 99 ? -9.887 -0.910 14.576 1.00 86.19 99 LEU A O 1
ATOM 871 N N . ALA A 1 100 ? -11.200 0.915 14.512 1.00 86.94 100 ALA A N 1
ATOM 872 C CA . ALA A 1 100 ? -11.382 0.909 13.066 1.00 86.94 100 ALA A CA 1
ATOM 873 C C . ALA A 1 100 ? -10.051 1.101 12.325 1.00 86.94 100 ALA A C 1
ATOM 875 O O . ALA A 1 100 ? -9.772 0.372 11.370 1.00 86.94 100 ALA A O 1
ATOM 876 N N . ILE A 1 101 ? -9.195 2.027 12.775 1.00 82.19 101 ILE A N 1
ATOM 877 C CA . ILE A 1 101 ? -7.862 2.235 12.186 1.00 82.19 101 ILE A CA 1
ATOM 878 C C . ILE A 1 101 ? -7.006 0.978 12.379 1.00 82.19 101 ILE A C 1
ATOM 880 O O . ILE A 1 101 ? -6.423 0.492 11.410 1.00 82.19 101 ILE A O 1
ATOM 884 N N . TYR A 1 102 ? -6.963 0.414 13.588 1.00 82.25 102 TYR A N 1
ATOM 885 C CA . TYR A 1 102 ? -6.209 -0.808 13.877 1.00 82.25 102 TYR A CA 1
ATOM 886 C C . TYR A 1 102 ? -6.635 -1.973 12.967 1.00 82.25 102 TYR A C 1
ATOM 888 O O . TYR A 1 102 ? -5.798 -2.594 12.309 1.00 82.25 102 TYR A O 1
ATOM 896 N N . ALA A 1 103 ? -7.942 -2.216 12.851 1.00 84.62 103 ALA A N 1
ATOM 897 C CA . ALA A 1 103 ? -8.503 -3.265 12.001 1.00 84.62 103 ALA A CA 1
ATOM 898 C C . ALA A 1 103 ? -8.215 -3.039 10.509 1.00 84.62 103 ALA A C 1
ATOM 900 O O . ALA A 1 103 ? -7.886 -3.978 9.786 1.00 84.62 103 ALA A O 1
ATOM 901 N N . THR A 1 104 ? -8.279 -1.783 10.057 1.00 83.81 104 THR A N 1
ATOM 902 C CA . THR A 1 104 ? -7.930 -1.388 8.684 1.00 83.81 104 THR A CA 1
ATOM 903 C C . THR A 1 104 ? -6.498 -1.794 8.356 1.00 83.81 104 THR A C 1
ATOM 905 O O . THR A 1 104 ? -6.247 -2.372 7.303 1.00 83.81 104 THR A O 1
ATOM 908 N N . PHE A 1 105 ? -5.553 -1.561 9.271 1.00 78.00 105 PHE A N 1
ATOM 909 C CA . PHE A 1 105 ? -4.177 -2.025 9.089 1.00 78.00 105 PHE A CA 1
ATOM 910 C C . PHE A 1 105 ? -4.076 -3.546 9.050 1.00 78.00 105 PHE A C 1
ATOM 912 O O . PHE A 1 105 ? -3.376 -4.061 8.182 1.00 78.00 105 PHE A O 1
ATOM 919 N N . GLY A 1 106 ? -4.804 -4.245 9.925 1.00 78.69 106 GLY A N 1
ATOM 920 C CA . GLY A 1 106 ? -4.918 -5.705 9.912 1.00 78.69 106 GLY A CA 1
ATOM 921 C C . GLY A 1 106 ? -5.353 -6.256 8.549 1.00 78.69 106 GLY A C 1
ATOM 922 O O . GLY A 1 106 ? -4.722 -7.168 8.012 1.00 78.69 106 GLY A O 1
ATOM 923 N N . ILE A 1 107 ? -6.360 -5.634 7.935 1.00 81.69 107 ILE A N 1
ATOM 924 C CA . ILE A 1 107 ? -6.804 -5.969 6.576 1.00 81.69 107 ILE A CA 1
ATOM 925 C C . ILE A 1 107 ? -5.706 -5.687 5.548 1.00 81.69 107 ILE A C 1
ATOM 927 O O . ILE A 1 107 ? -5.394 -6.529 4.709 1.00 81.69 107 ILE A O 1
ATOM 931 N N . LEU A 1 108 ? -5.058 -4.526 5.627 1.00 78.31 108 LEU A N 1
ATOM 932 C CA . LEU A 1 108 ? -4.012 -4.153 4.677 1.00 78.31 108 LEU A CA 1
ATOM 933 C C . LEU A 1 108 ? -2.758 -5.041 4.757 1.00 78.31 108 LEU A C 1
ATOM 935 O O . LEU A 1 108 ? -2.086 -5.198 3.743 1.00 78.31 108 LEU A O 1
ATOM 939 N N . ILE A 1 109 ? -2.453 -5.676 5.893 1.00 76.56 109 ILE A N 1
ATOM 940 C CA . ILE A 1 109 ? -1.381 -6.693 6.010 1.00 76.56 109 ILE A CA 1
ATOM 941 C C . ILE A 1 109 ? -1.841 -8.117 5.661 1.00 76.56 109 ILE A C 1
ATOM 943 O O . ILE A 1 109 ? -1.085 -9.073 5.823 1.00 76.56 109 ILE A O 1
ATOM 947 N N . ASN A 1 110 ? -3.070 -8.263 5.172 1.00 76.50 110 ASN A N 1
ATOM 948 C CA . ASN A 1 110 ? -3.721 -9.533 4.888 1.00 76.50 110 ASN A CA 1
ATOM 949 C C . ASN A 1 110 ? -3.827 -10.480 6.093 1.00 76.50 110 ASN A C 1
ATOM 951 O O . ASN A 1 110 ? -3.626 -11.690 5.973 1.00 76.50 110 ASN A O 1
ATOM 955 N N . GLN A 1 111 ? -4.130 -9.931 7.268 1.00 77.81 111 GLN A N 1
ATOM 956 C CA . GLN A 1 111 ? -4.370 -10.714 8.472 1.00 77.81 111 GLN A CA 1
ATOM 957 C C . GLN A 1 111 ? -5.860 -10.761 8.797 1.00 77.81 111 GLN A C 1
ATOM 959 O O . GLN A 1 111 ? -6.606 -9.816 8.557 1.00 77.81 111 GLN A O 1
ATOM 964 N N . SER A 1 112 ? -6.285 -11.893 9.348 1.00 83.38 112 SER A N 1
ATOM 965 C CA . SER A 1 112 ? -7.604 -12.049 9.955 1.00 83.38 112 SER A CA 1
ATOM 966 C C . SER A 1 112 ? -7.405 -12.359 11.427 1.00 83.38 112 SER A C 1
ATOM 968 O O . SER A 1 112 ? -6.607 -13.240 11.759 1.00 83.38 112 SER A O 1
ATOM 970 N N . PHE A 1 113 ? -8.091 -11.637 12.307 1.00 82.19 113 PHE A N 1
ATOM 971 C CA . PHE A 1 113 ? -7.921 -11.807 13.743 1.00 82.19 113 PHE A CA 1
ATOM 972 C C . PHE A 1 113 ? -9.160 -11.361 14.526 1.00 82.19 113 PHE A C 1
ATOM 974 O O . PHE A 1 113 ? -9.912 -10.493 14.088 1.00 82.19 113 PHE A O 1
ATOM 981 N N . GLN A 1 114 ? -9.339 -11.941 15.714 1.00 87.19 114 GLN A N 1
ATOM 982 C CA . GLN A 1 114 ? -10.386 -11.586 16.667 1.00 87.19 114 GLN A CA 1
ATOM 983 C C . GLN A 1 114 ? -9.777 -11.278 18.043 1.00 87.19 114 GLN A C 1
ATOM 985 O O . GLN A 1 114 ? -9.142 -12.138 18.648 1.00 87.19 114 GLN A O 1
ATOM 990 N N . LEU A 1 115 ? -9.986 -10.061 18.548 1.00 84.19 115 LEU A N 1
ATOM 991 C CA . LEU A 1 115 ? -9.545 -9.588 19.863 1.00 84.19 115 LEU A CA 1
ATOM 992 C C . LEU A 1 115 ? -10.712 -9.599 20.854 1.00 84.19 115 LEU A C 1
ATOM 994 O O . LEU A 1 115 ? -11.757 -9.008 20.587 1.00 84.19 115 LEU A O 1
ATOM 998 N N . GLN A 1 116 ? -10.517 -10.220 22.020 1.00 82.75 116 GLN A N 1
ATOM 999 C CA . GLN A 1 116 ? -11.483 -10.194 23.129 1.00 82.75 116 GLN A CA 1
ATOM 1000 C C . GLN A 1 116 ? -11.415 -8.902 23.939 1.00 82.75 116 GLN A C 1
ATOM 1002 O O . GLN A 1 116 ? -12.434 -8.306 24.264 1.00 82.75 116 GLN A O 1
ATOM 1007 N N . ASN A 1 117 ? -10.206 -8.435 24.219 1.00 73.50 117 ASN A N 1
ATOM 1008 C CA . ASN A 1 117 ? -9.961 -7.176 24.895 1.00 73.50 117 ASN A CA 1
ATOM 1009 C C . ASN A 1 117 ? -8.645 -6.587 24.355 1.00 73.50 117 ASN A C 1
ATOM 1011 O O . ASN A 1 117 ? -7.795 -7.318 23.843 1.00 73.50 117 ASN A O 1
ATOM 1015 N N . LEU A 1 118 ? -8.471 -5.269 24.454 1.00 64.06 118 LEU A N 1
ATOM 1016 C CA . LEU A 1 118 ? -7.186 -4.632 24.141 1.00 64.06 118 LEU A CA 1
ATOM 1017 C C . LEU A 1 118 ? -6.210 -4.653 25.331 1.00 64.06 118 LEU A C 1
ATOM 1019 O O . LEU A 1 118 ? -5.036 -4.356 25.140 1.00 64.06 118 LEU A O 1
ATOM 1023 N N . ASN A 1 119 ? -6.653 -5.031 26.535 1.00 58.12 119 ASN A N 1
ATOM 1024 C CA . ASN A 1 119 ? -5.830 -5.027 27.753 1.00 58.12 119 ASN A CA 1
ATOM 1025 C C . ASN A 1 119 ? -4.794 -6.172 27.807 1.00 58.12 119 ASN A C 1
ATOM 1027 O O . ASN A 1 119 ? -3.726 -5.992 28.389 1.00 58.12 119 ASN A O 1
ATOM 1031 N N . ASP A 1 120 ? -5.049 -7.307 27.152 1.00 47.19 120 ASP A N 1
ATOM 1032 C CA . ASP A 1 120 ? -4.086 -8.397 26.923 1.00 47.19 120 ASP A CA 1
ATOM 1033 C C . ASP A 1 120 ? -3.054 -8.027 25.852 1.00 47.19 120 ASP A C 1
ATOM 1035 O O . ASP A 1 120 ? -1.989 -8.638 25.731 1.00 47.19 120 ASP A O 1
ATOM 1039 N N . SER A 1 121 ? -3.332 -6.964 25.101 1.00 44.06 121 SER A N 1
ATOM 1040 C CA . SER A 1 121 ? -2.391 -6.349 24.191 1.00 44.06 121 SER A CA 1
ATOM 1041 C C . SER A 1 121 ? -1.635 -5.255 24.961 1.00 44.06 121 SER A C 1
ATOM 1043 O O . SER A 1 121 ? -2.065 -4.113 25.082 1.00 44.06 121 SER A O 1
ATOM 1045 N N . ARG A 1 122 ? -0.425 -5.556 25.446 1.00 42.94 122 ARG A N 1
ATOM 1046 C CA . ARG A 1 122 ? 0.587 -4.516 25.752 1.00 42.94 122 ARG A CA 1
ATOM 1047 C C . ARG A 1 122 ? 1.067 -3.806 24.470 1.00 42.94 122 ARG A C 1
ATOM 1049 O O . ARG A 1 122 ? 2.241 -3.475 24.343 1.00 42.94 122 ARG A O 1
ATOM 1056 N N . PHE A 1 123 ? 0.184 -3.614 23.496 1.00 47.34 123 PHE A N 1
ATOM 1057 C CA . PHE A 1 123 ? 0.436 -2.856 22.287 1.00 47.34 123 PHE A CA 1
ATOM 1058 C C . PHE A 1 123 ? 0.199 -1.395 22.640 1.00 47.34 123 PHE A C 1
ATOM 1060 O O . PHE A 1 123 ? -0.915 -0.879 22.631 1.00 47.34 123 PHE A O 1
ATOM 1067 N N . TYR A 1 124 ? 1.279 -0.758 23.078 1.00 50.50 124 TYR A N 1
ATOM 1068 C CA . TYR A 1 124 ? 1.309 0.639 23.460 1.00 50.50 124 TYR A CA 1
ATOM 1069 C C . TYR A 1 124 ? 0.674 1.489 22.356 1.00 50.50 124 TYR A C 1
ATOM 1071 O O . TYR A 1 124 ? 1.141 1.458 21.229 1.00 50.50 124 TYR A O 1
ATOM 1079 N N . HIS A 1 125 ? -0.278 2.362 22.678 1.00 52.62 125 HIS A N 1
ATOM 1080 C CA . HIS A 1 125 ? -0.654 3.489 21.805 1.00 52.62 125 HIS A CA 1
ATOM 1081 C C . HIS A 1 125 ? 0.557 4.247 21.245 1.00 52.62 125 HIS A C 1
ATOM 1083 O O . HIS A 1 125 ? 0.563 4.722 20.111 1.00 52.62 125 HIS A O 1
ATOM 1089 N N . LYS A 1 126 ? 1.606 4.351 22.070 1.00 52.06 126 LYS A N 1
ATOM 1090 C CA . LYS A 1 126 ? 2.891 4.945 21.706 1.00 52.06 126 LYS A CA 1
ATOM 1091 C C . LYS A 1 126 ? 3.644 4.117 20.661 1.00 52.06 126 LYS A C 1
ATOM 1093 O O . LYS A 1 126 ? 4.305 4.697 19.801 1.00 52.06 126 LYS A O 1
ATOM 1098 N N . ASP A 1 127 ? 3.523 2.794 20.723 1.00 58.78 127 ASP A N 1
ATOM 1099 C CA . ASP A 1 127 ? 4.063 1.896 19.711 1.00 58.78 127 ASP A CA 1
ATOM 1100 C C . ASP A 1 127 ? 3.112 1.739 18.530 1.00 58.78 127 ASP A C 1
ATOM 1102 O O . ASP A 1 127 ? 3.606 1.518 17.449 1.00 58.78 127 ASP A O 1
ATOM 1106 N N . PHE A 1 128 ? 1.806 1.999 18.633 1.00 63.94 128 PHE A N 1
ATOM 1107 C CA . PHE A 1 128 ? 0.877 1.889 17.505 1.00 63.94 128 PHE A CA 1
ATOM 1108 C C . PHE A 1 128 ? 1.304 2.750 16.313 1.00 63.94 128 PHE A C 1
ATOM 1110 O O . PHE A 1 128 ? 1.388 2.261 15.192 1.00 63.94 128 PHE A O 1
ATOM 1117 N N . ILE A 1 129 ? 1.667 4.017 16.540 1.00 63.00 129 ILE A N 1
ATOM 1118 C CA . ILE A 1 129 ? 2.175 4.885 15.464 1.00 63.00 129 ILE A CA 1
ATOM 1119 C C . ILE A 1 129 ? 3.524 4.386 14.932 1.00 63.00 129 ILE A C 1
ATOM 1121 O O . ILE A 1 129 ? 3.789 4.464 13.731 1.00 63.00 129 ILE A O 1
ATOM 1125 N N . LYS A 1 130 ? 4.385 3.867 15.810 1.00 65.06 130 LYS A N 1
ATOM 1126 C CA . LYS A 1 130 ? 5.703 3.332 15.451 1.00 65.06 130 LYS A CA 1
ATOM 1127 C C . LYS A 1 130 ? 5.589 2.017 14.678 1.00 65.06 130 LYS A C 1
ATOM 1129 O O . LYS A 1 130 ? 6.305 1.839 13.703 1.00 65.06 130 LYS A O 1
ATOM 1134 N N . ASP A 1 131 ? 4.667 1.153 15.059 1.00 68.19 131 ASP A N 1
ATOM 1135 C CA . ASP A 1 131 ? 4.333 -0.133 14.468 1.00 68.19 131 ASP A CA 1
ATOM 1136 C C . ASP A 1 131 ? 3.623 0.089 13.145 1.00 68.19 131 ASP A C 1
ATOM 1138 O O . ASP A 1 131 ? 4.025 -0.500 12.156 1.00 68.19 131 ASP A O 1
ATOM 1142 N N . MET A 1 132 ? 2.686 1.037 13.061 1.00 69.00 132 MET A N 1
ATOM 1143 C CA . MET A 1 132 ? 2.130 1.505 11.791 1.00 69.00 132 MET A CA 1
ATOM 1144 C C . MET A 1 132 ? 3.226 2.011 10.861 1.00 69.00 132 MET A C 1
ATOM 1146 O O . MET A 1 132 ? 3.278 1.632 9.697 1.00 69.00 132 MET A O 1
ATOM 1150 N N . THR A 1 133 ? 4.120 2.864 11.363 1.00 68.31 133 THR A N 1
ATOM 1151 C CA . THR A 1 133 ? 5.256 3.369 10.583 1.00 68.31 133 THR A CA 1
ATOM 1152 C C . THR A 1 133 ? 6.132 2.200 10.131 1.00 68.31 133 THR A C 1
ATOM 1154 O O . THR A 1 133 ? 6.474 2.103 8.955 1.00 68.31 133 THR A O 1
ATOM 1157 N N . ASN A 1 134 ? 6.430 1.259 11.023 1.00 73.19 134 ASN A N 1
ATOM 1158 C CA . ASN A 1 134 ? 7.220 0.080 10.708 1.00 73.19 134 ASN A CA 1
ATOM 1159 C C . ASN A 1 134 ? 6.535 -0.832 9.692 1.00 73.19 134 ASN A C 1
ATOM 1161 O O . ASN A 1 134 ? 7.207 -1.326 8.801 1.00 73.19 134 ASN A O 1
ATOM 1165 N N . ILE A 1 135 ? 5.225 -1.025 9.778 1.00 73.94 135 ILE A N 1
ATOM 1166 C CA . ILE A 1 135 ? 4.441 -1.827 8.839 1.00 73.94 135 ILE A CA 1
ATOM 1167 C C . ILE A 1 135 ? 4.436 -1.146 7.469 1.00 73.94 135 ILE A C 1
ATOM 1169 O O . ILE A 1 135 ? 4.789 -1.759 6.465 1.00 73.94 135 ILE A O 1
ATOM 1173 N N . ILE A 1 136 ? 4.143 0.156 7.429 1.00 71.94 136 ILE A N 1
ATOM 1174 C CA . ILE A 1 136 ? 4.108 0.949 6.196 1.00 71.94 136 ILE A CA 1
ATOM 1175 C C . ILE A 1 136 ? 5.452 0.914 5.469 1.00 71.94 136 ILE A C 1
ATOM 1177 O O . ILE A 1 136 ? 5.496 0.757 4.246 1.00 71.94 136 ILE A O 1
ATOM 1181 N N . PHE A 1 137 ? 6.548 1.091 6.208 1.00 69.81 137 PHE A N 1
ATOM 1182 C CA . PHE A 1 137 ? 7.873 1.118 5.611 1.00 69.81 137 PHE A CA 1
ATOM 1183 C C . PHE A 1 137 ? 8.412 -0.301 5.421 1.00 69.81 137 PHE A C 1
ATOM 1185 O O . PHE A 1 137 ? 8.725 -0.679 4.297 1.00 69.81 137 PHE A O 1
ATOM 1192 N N . TYR A 1 138 ? 8.491 -1.124 6.457 1.00 71.38 138 TYR A N 1
ATOM 1193 C CA . TYR A 1 138 ? 9.311 -2.338 6.485 1.00 71.38 138 TYR A CA 1
ATOM 1194 C C . TYR A 1 138 ? 8.569 -3.664 6.267 1.00 71.38 138 TYR A C 1
ATOM 1196 O O . TYR A 1 138 ? 9.223 -4.600 5.806 1.00 71.38 138 TYR A O 1
ATOM 1204 N N . ASP A 1 139 ? 7.241 -3.745 6.372 1.00 74.69 139 ASP A N 1
ATOM 1205 C CA . ASP A 1 139 ? 6.514 -5.011 6.157 1.00 74.69 139 ASP A CA 1
ATOM 1206 C C . ASP A 1 139 ? 6.268 -5.344 4.669 1.00 74.69 139 ASP A C 1
ATOM 1208 O O . ASP A 1 139 ? 5.689 -4.559 3.924 1.00 74.69 139 ASP A O 1
ATOM 1212 N N . GLU A 1 140 ? 6.743 -6.498 4.188 1.00 71.12 140 GLU A N 1
ATOM 1213 C CA . GLU A 1 140 ? 6.602 -6.894 2.776 1.00 71.12 140 GLU A CA 1
ATOM 1214 C C . GLU A 1 140 ? 5.214 -7.417 2.414 1.00 71.12 140 GLU A C 1
ATOM 1216 O O . GLU A 1 140 ? 4.743 -7.155 1.305 1.00 71.12 140 GLU A O 1
ATOM 1221 N N . ALA A 1 141 ? 4.540 -8.094 3.346 1.00 71.19 141 ALA A N 1
ATOM 1222 C CA . ALA A 1 141 ? 3.199 -8.625 3.138 1.00 71.19 141 ALA A CA 1
ATOM 1223 C C . ALA A 1 141 ? 2.183 -7.486 2.979 1.00 71.19 141 ALA A C 1
ATOM 1225 O O . ALA A 1 141 ? 1.399 -7.499 2.032 1.00 71.19 141 ALA A O 1
ATOM 1226 N N . PHE A 1 142 ? 2.285 -6.448 3.814 1.00 73.31 142 PHE A N 1
ATOM 1227 C CA . PHE A 1 142 ? 1.558 -5.184 3.692 1.00 73.31 142 PHE A CA 1
ATOM 1228 C C . PHE A 1 142 ? 1.694 -4.587 2.296 1.00 73.31 142 PHE A C 1
ATOM 1230 O O . PHE A 1 142 ? 0.715 -4.225 1.648 1.00 73.31 142 PHE A O 1
ATOM 1237 N N . ARG A 1 143 ? 2.934 -4.488 1.810 1.00 70.31 143 ARG A N 1
ATOM 1238 C CA . ARG A 1 143 ? 3.241 -3.845 0.530 1.00 70.31 143 ARG A CA 1
ATOM 1239 C C . ARG A 1 143 ? 2.747 -4.665 -0.659 1.00 70.31 143 ARG A C 1
ATOM 1241 O O . ARG A 1 143 ? 2.215 -4.094 -1.611 1.00 70.31 143 ARG A O 1
ATOM 1248 N N . LEU A 1 144 ? 2.900 -5.989 -0.607 1.00 71.50 144 LEU A N 1
ATOM 1249 C CA . LEU A 1 144 ? 2.366 -6.900 -1.619 1.00 71.50 144 LEU A CA 1
ATOM 1250 C C . LEU A 1 144 ? 0.839 -6.857 -1.646 1.00 71.50 144 LEU A C 1
ATOM 1252 O O . LEU A 1 144 ? 0.256 -6.731 -2.721 1.00 71.50 144 LEU A O 1
ATOM 1256 N N . ASN A 1 145 ? 0.193 -6.881 -0.484 1.00 70.38 145 ASN A N 1
ATOM 1257 C CA . ASN A 1 145 ? -1.255 -6.800 -0.404 1.00 70.38 145 ASN A CA 1
ATOM 1258 C C . ASN A 1 145 ? -1.766 -5.441 -0.889 1.00 70.38 145 ASN A C 1
ATOM 1260 O O . ASN A 1 145 ? -2.703 -5.391 -1.674 1.00 70.38 145 ASN A O 1
ATOM 1264 N N . LEU A 1 146 ? -1.091 -4.338 -0.560 1.00 69.19 146 LEU A N 1
ATOM 1265 C CA . LEU A 1 146 ? -1.433 -3.024 -1.109 1.00 69.19 146 LEU A CA 1
ATOM 1266 C C . LEU A 1 146 ? -1.364 -2.968 -2.630 1.00 69.19 146 LEU A C 1
ATOM 1268 O O . LEU A 1 146 ? -2.168 -2.271 -3.242 1.00 69.19 146 LEU A O 1
ATOM 1272 N N . SER A 1 147 ? -0.461 -3.723 -3.259 1.00 69.19 147 SER A N 1
ATOM 1273 C CA . SER A 1 147 ? -0.442 -3.824 -4.720 1.00 69.19 147 SER A CA 1
ATOM 1274 C C . SER A 1 147 ? -1.727 -4.440 -5.295 1.00 69.19 147 SER A C 1
ATOM 1276 O O . SER A 1 147 ? -2.051 -4.160 -6.448 1.00 69.19 147 SER A O 1
ATOM 1278 N N . SER A 1 148 ? -2.480 -5.218 -4.506 1.00 70.44 148 SER A N 1
ATOM 1279 C CA . SER A 1 148 ? -3.786 -5.766 -4.903 1.00 70.44 148 SER A CA 1
ATOM 1280 C C . SER A 1 148 ? -4.898 -4.711 -4.902 1.00 70.44 148 SER A C 1
ATOM 1282 O O . SER A 1 148 ? -5.759 -4.751 -5.773 1.00 70.44 148 SER A O 1
ATOM 1284 N N . PHE A 1 149 ? -4.810 -3.713 -4.017 1.00 69.12 149 PHE A N 1
ATOM 1285 C CA . PHE A 1 149 ? -5.725 -2.564 -3.956 1.00 69.12 149 PHE A CA 1
ATOM 1286 C C . PHE A 1 149 ? -5.428 -1.497 -5.022 1.00 69.12 149 PHE A C 1
ATOM 1288 O O . PHE A 1 149 ? -6.230 -0.597 -5.261 1.00 69.12 149 PHE A O 1
ATOM 1295 N N . VAL A 1 150 ? -4.263 -1.558 -5.679 1.00 71.12 150 VAL A N 1
ATOM 1296 C CA . VAL A 1 150 ? -3.970 -0.674 -6.812 1.00 71.12 150 VAL A CA 1
ATOM 1297 C C . VAL A 1 150 ? -4.810 -1.131 -8.004 1.00 71.12 150 VAL A C 1
ATOM 1299 O O . VAL A 1 150 ? -4.582 -2.213 -8.555 1.00 71.12 150 VAL A O 1
ATOM 1302 N N . SER A 1 151 ? -5.752 -0.289 -8.429 1.00 68.56 151 SER A N 1
ATOM 1303 C CA . SER A 1 151 ? -6.558 -0.550 -9.624 1.00 68.56 151 SER A CA 1
ATOM 1304 C C . SER A 1 151 ? -5.682 -0.757 -10.866 1.00 68.56 151 SER A C 1
ATOM 1306 O O . SER A 1 151 ? -4.571 -0.229 -10.970 1.00 68.56 151 SER A O 1
ATOM 1308 N N . ASP A 1 152 ? -6.192 -1.486 -11.856 1.00 67.00 152 ASP A N 1
ATOM 1309 C CA . ASP A 1 152 ? -5.467 -1.703 -13.116 1.00 67.00 152 ASP A CA 1
ATOM 1310 C C . ASP A 1 152 ? -5.252 -0.414 -13.922 1.00 67.00 152 ASP A C 1
ATOM 1312 O O . ASP A 1 152 ? -4.370 -0.356 -14.770 1.00 67.00 152 ASP A O 1
ATOM 1316 N N . ASN A 1 153 ? -6.006 0.646 -13.621 1.00 65.25 153 ASN A N 1
ATOM 1317 C CA . ASN A 1 153 ? -5.831 1.969 -14.219 1.00 65.25 153 ASN A CA 1
ATOM 1318 C C . ASN A 1 153 ? -4.638 2.753 -13.648 1.00 65.25 153 ASN A C 1
ATOM 1320 O O . ASN A 1 153 ? -4.341 3.844 -14.142 1.00 65.25 153 ASN A O 1
ATOM 1324 N N . GLU A 1 154 ? -3.998 2.236 -12.600 1.00 70.75 154 GLU A N 1
ATOM 1325 C CA . GLU A 1 154 ? -2.833 2.829 -11.946 1.00 70.75 154 GLU A CA 1
ATOM 1326 C C . GLU A 1 154 ? -1.698 1.807 -11.773 1.00 70.75 154 GLU A C 1
ATOM 1328 O O . GLU A 1 154 ? -0.882 1.878 -10.845 1.00 70.75 154 GLU A O 1
ATOM 1333 N N . GLY A 1 155 ? -1.599 0.858 -12.708 1.00 75.38 155 GLY A N 1
ATOM 1334 C CA . GLY A 1 155 ? -0.582 -0.190 -12.719 1.00 75.38 155 GLY A CA 1
ATOM 1335 C C . GLY A 1 155 ? 0.855 0.342 -12.748 1.00 75.38 155 GLY A C 1
ATOM 1336 O O . GLY A 1 155 ? 1.783 -0.372 -12.362 1.00 75.38 155 GLY A O 1
ATOM 1337 N N . TYR A 1 156 ? 1.068 1.614 -13.097 1.00 80.56 156 TYR A N 1
ATOM 1338 C CA . TYR A 1 156 ? 2.375 2.265 -12.982 1.00 80.56 156 TYR A CA 1
ATOM 1339 C C . TYR A 1 156 ? 2.912 2.301 -11.536 1.00 80.56 156 TYR A C 1
ATOM 1341 O O . TYR A 1 156 ? 4.124 2.183 -11.343 1.00 80.56 156 TYR A O 1
ATOM 1349 N N . TYR A 1 1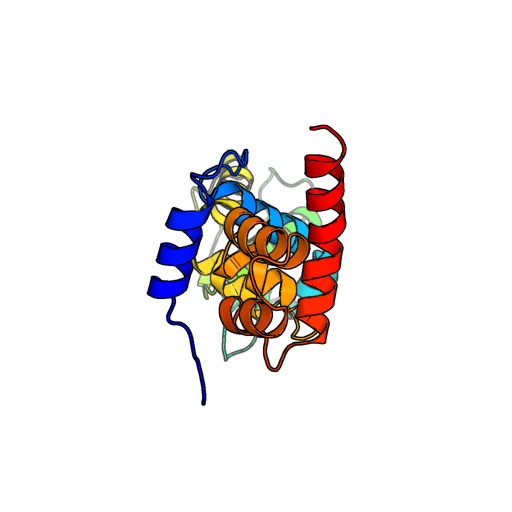57 ? 2.057 2.377 -10.502 1.00 78.06 157 TYR A N 1
ATOM 1350 C CA . TYR A 1 157 ? 2.507 2.230 -9.107 1.00 78.06 157 TYR A CA 1
ATOM 1351 C C . TYR A 1 157 ? 3.007 0.810 -8.822 1.00 78.06 157 TYR A C 1
ATOM 1353 O O . TYR A 1 157 ? 4.021 0.652 -8.136 1.00 78.06 157 TYR A O 1
ATOM 1361 N N . LYS A 1 158 ? 2.361 -0.212 -9.405 1.00 77.69 158 LYS A N 1
ATOM 1362 C CA . LYS A 1 158 ? 2.820 -1.611 -9.325 1.00 77.69 158 LYS A CA 1
ATOM 1363 C C . LYS A 1 158 ? 4.198 -1.760 -9.979 1.00 77.69 158 LYS A C 1
ATOM 1365 O O . LYS A 1 158 ? 5.062 -2.426 -9.419 1.00 77.69 158 LYS A O 1
ATOM 1370 N N . ALA A 1 159 ? 4.443 -1.083 -11.105 1.00 78.81 159 ALA A N 1
ATOM 1371 C CA . ALA A 1 159 ? 5.749 -1.079 -11.769 1.00 78.81 159 ALA A CA 1
ATOM 1372 C C . ALA A 1 159 ? 6.840 -0.396 -10.920 1.00 78.81 159 ALA A C 1
ATOM 1374 O O . ALA A 1 159 ? 7.926 -0.954 -10.756 1.00 78.81 159 ALA A O 1
ATOM 1375 N N . ILE A 1 160 ? 6.553 0.763 -10.311 1.00 81.62 160 ILE A N 1
ATOM 1376 C CA . ILE A 1 160 ? 7.486 1.431 -9.380 1.00 81.62 160 ILE A CA 1
ATOM 1377 C C . ILE A 1 160 ? 7.803 0.539 -8.181 1.00 81.62 160 ILE A C 1
ATOM 1379 O O . ILE A 1 160 ? 8.949 0.507 -7.736 1.00 81.62 160 ILE A O 1
ATOM 1383 N N . TYR A 1 161 ? 6.820 -0.202 -7.673 1.00 76.06 161 TYR A N 1
ATOM 1384 C CA . TYR A 1 161 ? 7.033 -1.145 -6.583 1.00 76.06 161 TYR A CA 1
ATOM 1385 C C . TYR A 1 161 ? 7.894 -2.346 -7.004 1.00 76.06 161 TYR A C 1
ATOM 1387 O O . TYR A 1 161 ? 8.906 -2.629 -6.360 1.00 76.06 161 TYR A O 1
ATOM 1395 N N . ALA A 1 162 ? 7.527 -3.012 -8.102 1.00 76.88 162 ALA A N 1
ATOM 1396 C CA . ALA A 1 162 ? 8.183 -4.224 -8.588 1.00 76.88 162 ALA A CA 1
ATOM 1397 C C . ALA A 1 162 ? 9.636 -3.971 -8.998 1.00 76.88 162 ALA A C 1
ATOM 1399 O O . ALA A 1 162 ? 10.541 -4.726 -8.638 1.00 76.88 162 ALA A O 1
ATOM 1400 N N . TYR A 1 163 ? 9.862 -2.884 -9.733 1.00 78.62 163 TYR A N 1
ATOM 1401 C CA . TYR A 1 163 ? 11.169 -2.587 -10.292 1.00 78.62 163 TYR A CA 1
ATOM 1402 C C . TYR A 1 163 ? 11.938 -1.576 -9.450 1.00 78.62 163 TYR A C 1
ATOM 1404 O O . TYR A 1 163 ? 13.126 -1.745 -9.249 1.00 78.62 163 TYR A O 1
ATOM 1412 N N . GLY A 1 164 ? 11.315 -0.579 -8.832 1.00 78.25 164 GLY A N 1
ATOM 1413 C CA . GLY A 1 164 ? 12.029 0.496 -8.135 1.00 78.25 164 GLY A CA 1
ATOM 1414 C C . GLY A 1 164 ? 12.447 1.638 -9.052 1.00 78.25 164 GLY A C 1
ATOM 1415 O O . GLY A 1 164 ? 12.601 1.480 -10.264 1.00 78.25 164 GLY A O 1
ATOM 1416 N N . LYS A 1 165 ? 12.609 2.824 -8.457 1.00 81.62 165 LYS A N 1
ATOM 1417 C CA . LYS A 1 165 ? 12.730 4.062 -9.230 1.00 81.62 165 LYS A CA 1
ATOM 1418 C C . LYS A 1 165 ? 14.016 4.157 -10.037 1.00 81.62 165 LYS A C 1
ATOM 1420 O O . LYS A 1 165 ? 13.957 4.660 -11.151 1.00 81.62 165 LYS A O 1
ATOM 1425 N N . ASP A 1 166 ? 15.135 3.683 -9.500 1.00 78.25 166 ASP A N 1
ATOM 1426 C CA . ASP A 1 166 ? 16.435 3.834 -10.15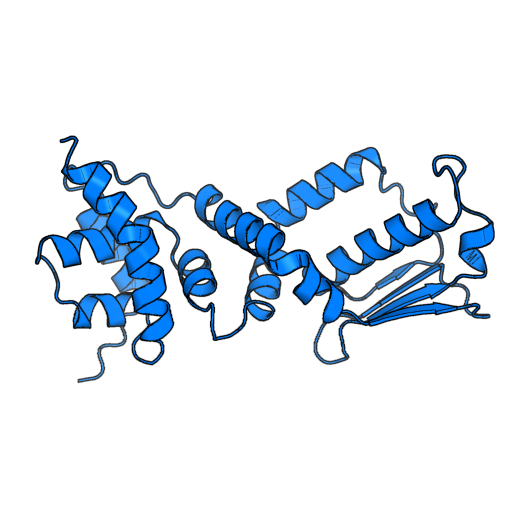7 1.00 78.25 166 ASP A CA 1
ATOM 1427 C C . ASP A 1 166 ? 16.501 3.034 -11.453 1.00 78.25 166 ASP A C 1
ATOM 1429 O O . ASP A 1 166 ? 16.922 3.561 -12.473 1.00 78.25 166 ASP A O 1
ATOM 1433 N N . TYR A 1 167 ? 15.989 1.802 -11.457 1.00 83.50 167 TYR A N 1
ATOM 1434 C CA . TYR A 1 167 ? 15.898 1.019 -12.686 1.00 83.50 167 TYR A CA 1
ATOM 1435 C C . TYR A 1 167 ? 15.000 1.650 -13.727 1.00 83.50 167 TYR A C 1
ATOM 1437 O O . TYR A 1 167 ? 15.399 1.773 -14.880 1.00 83.50 167 TYR A O 1
ATOM 1445 N N . ILE A 1 168 ? 13.806 2.078 -13.318 1.00 88.00 168 ILE A N 1
ATOM 1446 C CA . ILE A 1 168 ? 12.867 2.750 -14.218 1.00 88.00 168 ILE A CA 1
ATOM 1447 C C . ILE A 1 168 ? 13.530 3.997 -14.811 1.00 88.00 168 ILE A C 1
ATOM 1449 O O . ILE A 1 168 ? 13.468 4.210 -16.020 1.00 88.00 168 ILE A O 1
ATOM 1453 N N . PHE A 1 169 ? 14.248 4.768 -13.988 1.00 87.44 169 PHE A N 1
ATOM 1454 C CA . PHE A 1 169 ? 15.035 5.907 -14.442 1.00 87.44 169 PHE A CA 1
ATOM 1455 C C . PHE A 1 169 ? 16.112 5.494 -15.450 1.00 87.44 169 PHE A C 1
ATOM 1457 O O . PHE A 1 169 ? 16.222 6.141 -16.488 1.00 87.44 169 PHE A O 1
ATOM 1464 N N . SER A 1 170 ? 16.897 4.444 -15.183 1.00 83.62 170 SER A N 1
ATOM 1465 C CA . SER A 1 170 ? 17.946 3.963 -16.094 1.00 83.62 170 SER A CA 1
ATOM 1466 C C . SER A 1 170 ? 17.377 3.545 -17.445 1.00 83.62 170 SER A C 1
ATOM 1468 O O . SER A 1 170 ? 17.881 3.966 -18.482 1.00 83.62 170 SER A O 1
ATOM 1470 N N . VAL A 1 171 ? 16.309 2.742 -17.441 1.00 88.00 171 VAL A N 1
ATOM 1471 C CA . VAL A 1 171 ? 15.685 2.234 -18.669 1.00 88.00 171 VAL A CA 1
ATOM 1472 C C . VAL A 1 171 ? 15.098 3.387 -19.483 1.00 88.00 171 VAL A C 1
ATOM 1474 O O . VAL A 1 171 ? 15.344 3.473 -20.685 1.00 88.00 171 VAL A O 1
ATOM 1477 N N . PHE A 1 172 ? 14.388 4.321 -18.845 1.00 91.69 172 PHE A N 1
ATOM 1478 C CA . PHE A 1 172 ? 13.866 5.491 -19.551 1.00 91.69 172 PHE A CA 1
ATOM 1479 C C . PHE A 1 172 ? 14.954 6.462 -20.005 1.00 91.69 172 PHE A C 1
ATOM 1481 O O . PHE A 1 172 ? 14.819 7.036 -21.080 1.00 91.69 172 PHE A O 1
ATOM 1488 N N . SER A 1 173 ? 16.039 6.629 -19.247 1.00 88.25 173 SER A N 1
ATOM 1489 C CA . SER A 1 173 ? 17.159 7.485 -19.662 1.00 88.25 173 SER A CA 1
ATOM 1490 C C . SER A 1 173 ? 17.845 6.923 -20.903 1.00 88.25 173 SER A C 1
ATOM 1492 O O . SER A 1 173 ? 18.033 7.655 -21.870 1.00 88.25 173 SER A O 1
ATOM 1494 N N . ALA A 1 174 ? 18.128 5.616 -20.916 1.00 87.19 174 ALA A N 1
ATOM 1495 C CA . ALA A 1 174 ? 18.683 4.926 -22.078 1.00 87.19 174 ALA A CA 1
ATOM 1496 C C . ALA A 1 174 ? 17.758 5.043 -23.303 1.00 87.19 174 ALA A C 1
ATOM 1498 O O . ALA A 1 174 ? 18.223 5.275 -24.416 1.00 87.19 174 ALA A O 1
ATOM 1499 N N . MET A 1 175 ? 16.440 4.942 -23.101 1.00 90.75 175 MET A N 1
ATOM 1500 C CA . MET A 1 175 ? 15.455 5.156 -24.164 1.00 90.75 175 MET A CA 1
ATOM 1501 C C . MET A 1 175 ? 15.482 6.599 -24.694 1.00 90.75 175 MET A C 1
ATOM 1503 O O . MET A 1 175 ? 15.539 6.805 -25.901 1.00 90.75 175 MET A O 1
ATOM 1507 N N . MET A 1 176 ? 15.491 7.605 -23.811 1.00 90.12 176 MET A N 1
ATOM 1508 C CA . MET A 1 176 ? 15.522 9.026 -24.195 1.00 90.12 176 MET A CA 1
ATOM 1509 C C . MET A 1 176 ? 16.830 9.443 -24.881 1.00 90.12 176 MET A C 1
ATOM 1511 O O . MET A 1 176 ? 16.834 10.384 -25.670 1.00 90.12 176 MET A O 1
ATOM 1515 N N . GLN A 1 177 ? 17.929 8.746 -24.597 1.00 86.94 177 GLN A N 1
ATOM 1516 C CA . GLN A 1 177 ? 19.227 8.939 -25.249 1.00 86.94 177 GLN A CA 1
ATOM 1517 C C . GLN A 1 177 ? 19.389 8.102 -26.528 1.00 86.94 177 GLN A C 1
ATOM 1519 O O . GLN A 1 177 ? 20.456 8.114 -27.135 1.00 86.94 177 GLN A O 1
ATOM 1524 N N . ASN A 1 178 ? 18.336 7.404 -26.969 1.00 87.88 178 ASN A N 1
ATOM 1525 C CA . ASN A 1 178 ? 18.337 6.506 -28.128 1.00 87.88 178 ASN A CA 1
ATOM 1526 C C . ASN A 1 178 ? 19.311 5.312 -28.015 1.00 87.88 178 ASN A C 1
ATOM 1528 O O . ASN A 1 178 ? 19.648 4.702 -29.029 1.00 87.88 178 ASN A O 1
ATOM 1532 N N . GLU A 1 179 ? 19.745 4.934 -26.806 1.00 85.94 179 GLU A N 1
ATOM 1533 C CA . GLU A 1 179 ? 20.558 3.726 -26.588 1.00 85.94 179 GLU A CA 1
ATOM 1534 C C . GLU A 1 179 ? 19.728 2.440 -26.751 1.00 85.94 179 GLU A C 1
ATOM 1536 O O . GLU A 1 179 ? 20.249 1.395 -27.143 1.00 85.94 179 GLU A O 1
ATOM 1541 N N . ILE A 1 180 ? 18.427 2.505 -26.446 1.00 86.69 180 ILE A N 1
ATOM 1542 C CA . ILE A 1 180 ? 17.465 1.411 -26.627 1.00 86.69 180 ILE A CA 1
ATOM 1543 C C . ILE A 1 180 ? 16.170 1.933 -27.258 1.00 86.69 180 ILE A C 1
ATOM 1545 O O . ILE A 1 180 ? 15.798 3.088 -27.068 1.00 86.69 180 ILE A O 1
ATOM 1549 N N . SER A 1 181 ? 15.446 1.072 -27.977 1.00 89.44 181 SER A N 1
ATOM 1550 C CA . SER A 1 181 ? 14.136 1.431 -28.538 1.00 89.44 181 SER A CA 1
ATOM 1551 C C . SER A 1 181 ? 13.024 1.449 -27.480 1.00 89.44 181 SER A C 1
ATOM 1553 O O . SER A 1 181 ? 13.094 0.731 -26.478 1.00 89.44 181 SER A O 1
ATOM 1555 N N . GLU A 1 182 ? 11.944 2.195 -27.741 1.00 91.50 182 GLU A N 1
ATOM 1556 C CA . GLU A 1 182 ? 10.731 2.194 -26.903 1.00 91.50 182 GLU A CA 1
ATOM 1557 C C . GLU A 1 182 ? 10.154 0.779 -26.740 1.00 91.50 182 GLU A C 1
ATOM 1559 O O . GLU A 1 182 ? 9.848 0.350 -25.631 1.00 91.50 182 GLU A O 1
ATOM 1564 N N . GLU A 1 183 ? 10.107 -0.006 -27.821 1.00 90.19 183 GLU A N 1
ATOM 1565 C CA . GLU A 1 183 ? 9.653 -1.402 -27.772 1.00 90.19 183 GLU A CA 1
ATOM 1566 C C . GLU A 1 183 ? 10.502 -2.253 -26.808 1.00 90.19 183 GLU A C 1
ATOM 1568 O O . GLU A 1 183 ? 9.988 -3.122 -26.099 1.00 90.19 183 GLU A O 1
ATOM 1573 N N . THR A 1 184 ? 11.812 -1.997 -26.752 1.00 86.38 184 THR A N 1
ATOM 1574 C CA . THR A 1 184 ? 12.722 -2.680 -25.823 1.00 86.38 184 THR A CA 1
ATOM 1575 C C . THR A 1 184 ? 12.458 -2.255 -24.380 1.00 86.38 184 THR A C 1
ATOM 1577 O O . THR A 1 184 ? 12.428 -3.109 -23.493 1.00 86.38 184 THR A O 1
ATOM 1580 N N . CYS A 1 185 ? 12.210 -0.964 -24.152 1.00 88.06 185 CYS A N 1
ATOM 1581 C CA . CYS A 1 185 ? 11.851 -0.400 -22.852 1.00 88.06 185 CYS A CA 1
ATOM 1582 C C . CYS A 1 185 ? 10.541 -1.005 -22.309 1.00 88.06 185 CYS A C 1
ATOM 1584 O O . CYS A 1 185 ? 10.517 -1.532 -21.194 1.00 88.06 185 CYS A O 1
ATOM 1586 N N . ILE A 1 186 ? 9.486 -1.053 -23.130 1.00 88.81 186 ILE A N 1
ATOM 1587 C CA . ILE A 1 186 ? 8.185 -1.654 -22.783 1.00 88.81 186 ILE A CA 1
ATOM 1588 C C . ILE A 1 186 ? 8.343 -3.125 -22.375 1.00 88.81 186 ILE A C 1
ATOM 1590 O O . ILE A 1 186 ? 7.759 -3.567 -21.381 1.00 88.81 186 ILE A O 1
ATOM 1594 N N . LYS A 1 187 ? 9.156 -3.891 -23.116 1.00 84.81 187 LYS A N 1
ATOM 1595 C CA . LYS A 1 187 ? 9.445 -5.300 -22.797 1.00 84.81 187 LYS A CA 1
ATOM 1596 C C . LYS A 1 187 ? 10.211 -5.454 -21.485 1.00 84.81 187 LYS A C 1
ATOM 1598 O O . LYS A 1 187 ? 9.943 -6.391 -20.744 1.00 84.81 187 LYS A O 1
ATOM 1603 N N . MET A 1 188 ? 11.154 -4.559 -21.197 1.00 84.06 188 MET A N 1
ATOM 1604 C CA . MET A 1 188 ? 11.969 -4.594 -19.974 1.00 84.06 188 MET A CA 1
ATOM 1605 C C . MET A 1 188 ? 11.170 -4.294 -18.706 1.00 84.06 188 MET A C 1
ATOM 1607 O O . MET A 1 188 ? 11.455 -4.869 -17.658 1.00 84.06 188 MET A O 1
ATOM 1611 N N . LEU A 1 189 ? 10.148 -3.445 -18.814 1.00 85.25 189 LEU A N 1
ATOM 1612 C CA . LEU A 1 189 ? 9.216 -3.144 -17.726 1.00 85.25 189 LEU A CA 1
ATOM 1613 C C . LEU A 1 189 ? 7.997 -4.084 -17.701 1.00 85.25 189 LEU A C 1
ATOM 1615 O O . LEU A 1 189 ? 7.103 -3.899 -16.879 1.00 85.25 189 LEU A O 1
ATOM 1619 N N . SER A 1 190 ? 7.941 -5.079 -18.595 1.00 83.94 190 SER A N 1
ATOM 1620 C CA . SER A 1 190 ? 6.805 -5.997 -18.754 1.00 83.94 190 SER A CA 1
ATOM 1621 C C . SER A 1 190 ? 5.451 -5.278 -18.895 1.00 83.94 190 SER A C 1
ATOM 1623 O O . SER A 1 190 ? 4.464 -5.684 -18.286 1.00 83.94 190 SER A O 1
ATOM 1625 N N . MET A 1 191 ? 5.395 -4.204 -19.695 1.00 85.69 191 MET A N 1
ATOM 1626 C CA . MET A 1 191 ? 4.197 -3.357 -19.865 1.00 85.69 191 MET A CA 1
ATOM 1627 C C . MET A 1 191 ? 3.573 -3.449 -21.269 1.00 85.69 191 MET A C 1
ATOM 1629 O O . MET A 1 191 ? 2.875 -2.531 -21.694 1.00 85.69 191 MET A O 1
ATOM 1633 N N . GLY A 1 192 ? 3.830 -4.534 -22.010 1.00 82.31 192 GLY A N 1
ATOM 1634 C CA . GLY A 1 192 ? 3.413 -4.687 -23.416 1.00 82.31 192 GLY A CA 1
ATOM 1635 C C . GLY A 1 192 ? 1.903 -4.611 -23.655 1.00 82.31 192 GLY A C 1
ATOM 1636 O O . GLY A 1 192 ? 1.462 -4.124 -24.690 1.00 82.31 192 GLY A O 1
ATOM 1637 N N . ASP A 1 193 ? 1.117 -5.050 -22.682 1.00 82.75 193 ASP A N 1
ATOM 1638 C CA . ASP A 1 193 ? -0.344 -4.983 -22.636 1.00 82.75 193 ASP A CA 1
ATOM 1639 C C . ASP A 1 193 ? -0.863 -3.805 -21.786 1.00 82.75 193 ASP A C 1
ATOM 1641 O O . ASP A 1 193 ? -2.068 -3.591 -21.687 1.00 82.75 193 ASP A O 1
ATOM 1645 N N . LYS A 1 194 ? 0.037 -2.996 -21.211 1.00 85.19 194 LYS A N 1
ATOM 1646 C CA . LYS A 1 194 ? -0.255 -1.917 -20.248 1.00 85.19 194 LYS A CA 1
ATOM 1647 C C . LYS A 1 194 ? 0.245 -0.559 -20.742 1.00 85.19 194 LYS A C 1
ATOM 1649 O O . LYS A 1 194 ? 0.870 0.209 -20.012 1.00 85.19 194 LYS A O 1
ATOM 1654 N N . MET A 1 195 ? -0.042 -0.238 -22.003 1.00 88.25 195 MET A N 1
ATOM 1655 C CA . MET A 1 195 ? 0.472 0.972 -22.665 1.00 88.25 195 MET A CA 1
ATOM 1656 C C . MET A 1 195 ? 0.043 2.283 -21.994 1.00 88.25 195 MET A C 1
ATOM 1658 O O . MET A 1 195 ? 0.802 3.252 -22.002 1.00 88.25 195 MET A O 1
ATOM 1662 N N . ARG A 1 196 ? -1.154 2.327 -21.395 1.00 87.31 196 ARG A N 1
ATOM 1663 C CA . ARG A 1 196 ? -1.607 3.487 -20.613 1.00 87.31 196 ARG A CA 1
ATOM 1664 C C . ARG A 1 196 ? -0.700 3.715 -19.402 1.00 87.31 196 ARG A C 1
ATOM 1666 O O . ARG A 1 196 ? -0.185 4.817 -19.237 1.00 87.31 196 ARG A O 1
ATOM 1673 N N . ASP A 1 197 ? -0.476 2.674 -18.604 1.00 87.06 197 ASP A N 1
ATOM 1674 C CA . ASP A 1 197 ? 0.404 2.741 -17.436 1.00 87.06 197 ASP A CA 1
ATOM 1675 C C . ASP A 1 197 ? 1.838 3.078 -17.837 1.00 87.06 197 ASP A C 1
ATOM 1677 O O . ASP A 1 197 ? 2.499 3.844 -17.144 1.00 87.06 197 ASP A O 1
ATOM 1681 N N . PHE A 1 198 ? 2.318 2.539 -18.963 1.00 90.75 198 PHE A N 1
ATOM 1682 C CA . PHE A 1 198 ? 3.653 2.839 -19.476 1.00 90.75 198 PHE A CA 1
ATOM 1683 C C . PHE A 1 198 ? 3.813 4.334 -19.760 1.00 90.75 198 PHE A C 1
ATOM 1685 O O . PHE A 1 198 ? 4.791 4.937 -19.323 1.00 90.75 198 PHE A O 1
ATOM 1692 N N . ARG A 1 199 ? 2.832 4.953 -20.430 1.00 90.38 199 ARG A N 1
ATOM 1693 C CA . ARG A 1 199 ? 2.841 6.396 -20.716 1.00 90.38 199 ARG A CA 1
ATOM 1694 C C . ARG A 1 199 ? 2.796 7.228 -19.441 1.00 90.38 199 ARG A C 1
ATOM 1696 O O . ARG A 1 199 ? 3.601 8.139 -19.298 1.00 90.38 199 ARG A O 1
ATOM 1703 N N . MET A 1 200 ? 1.926 6.876 -18.494 1.00 88.25 200 MET A N 1
ATOM 1704 C CA . MET A 1 200 ? 1.854 7.564 -17.199 1.00 88.25 200 MET A CA 1
ATOM 1705 C C . MET A 1 200 ? 3.169 7.444 -16.422 1.00 88.25 200 MET A C 1
ATOM 1707 O O . MET A 1 200 ? 3.662 8.422 -15.860 1.00 88.25 200 MET A O 1
ATOM 1711 N N . LEU A 1 201 ? 3.765 6.249 -16.412 1.00 90.12 201 LEU A N 1
ATOM 1712 C CA . LEU A 1 201 ? 5.062 6.019 -15.791 1.00 90.12 201 LEU A CA 1
ATOM 1713 C C . LEU A 1 201 ? 6.141 6.863 -16.474 1.00 90.12 201 LEU A C 1
ATOM 1715 O O . LEU A 1 201 ? 6.933 7.506 -15.792 1.00 90.12 201 LEU A O 1
ATOM 1719 N N . PHE A 1 202 ? 6.150 6.910 -17.805 1.00 92.88 202 PHE A N 1
ATOM 1720 C CA . PHE A 1 202 ? 7.098 7.719 -18.555 1.00 92.88 202 PHE A CA 1
ATOM 1721 C C . PHE A 1 202 ? 6.935 9.212 -18.256 1.00 92.88 202 PHE A C 1
ATOM 1723 O O . PHE A 1 202 ? 7.922 9.844 -17.907 1.00 92.88 202 PHE A O 1
ATOM 1730 N N . GLU A 1 203 ? 5.722 9.769 -18.271 1.00 89.94 203 GLU A N 1
ATOM 1731 C CA . GLU A 1 203 ? 5.460 11.186 -17.949 1.00 89.94 203 GLU A CA 1
ATOM 1732 C C . GLU A 1 203 ? 6.005 11.601 -16.571 1.00 89.94 203 GLU A C 1
ATOM 1734 O O . GLU A 1 203 ? 6.586 12.684 -16.411 1.00 89.94 203 GLU A O 1
ATOM 1739 N N . VAL A 1 204 ? 5.863 10.726 -15.567 1.00 86.00 204 VAL A N 1
ATOM 1740 C CA . VAL A 1 204 ? 6.401 10.958 -14.217 1.00 86.00 204 VAL A CA 1
ATOM 1741 C C . VAL A 1 204 ? 7.926 11.072 -14.244 1.00 86.00 204 VAL A C 1
ATOM 1743 O O . VAL A 1 204 ? 8.490 11.923 -13.553 1.00 86.00 204 VAL A O 1
ATOM 1746 N N . TYR A 1 205 ? 8.602 10.231 -15.026 1.00 88.62 205 TYR A N 1
ATOM 1747 C CA . TYR A 1 205 ? 10.063 10.148 -15.049 1.00 88.62 205 TYR A CA 1
ATOM 1748 C C . TYR A 1 205 ? 10.714 11.068 -16.074 1.00 88.62 205 TYR A C 1
ATOM 1750 O O . TYR A 1 205 ? 11.818 11.542 -15.825 1.00 88.62 205 TYR A O 1
ATOM 1758 N N . GLU A 1 206 ? 10.042 11.383 -17.174 1.00 90.31 206 GLU A N 1
ATOM 1759 C CA . GLU A 1 206 ? 10.551 12.231 -18.248 1.00 90.31 206 GLU A CA 1
ATOM 1760 C C . GLU A 1 206 ? 10.965 13.601 -17.694 1.00 90.31 206 GLU A C 1
ATOM 1762 O O . GLU A 1 206 ? 12.068 14.082 -17.950 1.00 90.31 206 GLU A O 1
ATOM 1767 N N . ASN A 1 207 ? 10.130 14.190 -16.836 1.00 83.38 207 ASN A N 1
ATOM 1768 C CA . ASN A 1 207 ? 10.429 15.456 -16.167 1.00 83.38 207 ASN A CA 1
ATOM 1769 C C .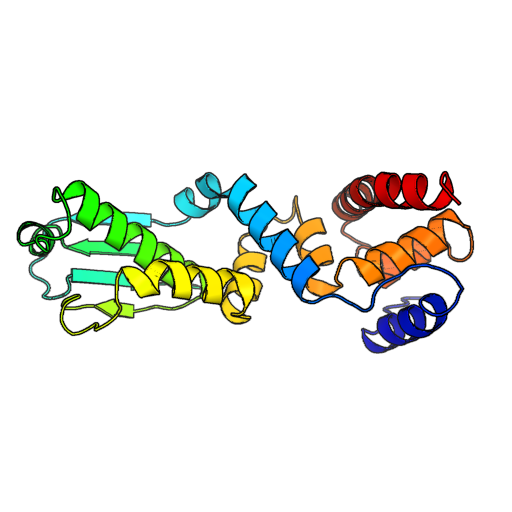 ASN A 1 207 ? 11.644 15.371 -15.230 1.00 83.38 207 ASN A C 1
ATOM 1771 O O . ASN A 1 207 ? 12.422 16.322 -15.124 1.00 83.38 207 ASN A O 1
ATOM 1775 N N . ILE A 1 208 ? 11.814 14.240 -14.542 1.00 83.62 208 ILE A N 1
ATOM 1776 C CA . ILE A 1 208 ? 12.937 14.000 -13.624 1.00 83.62 208 ILE A CA 1
ATOM 1777 C C . ILE A 1 208 ? 14.232 13.845 -14.428 1.00 83.62 208 ILE A C 1
ATOM 1779 O O . ILE A 1 208 ? 15.255 14.431 -14.076 1.00 83.62 208 ILE A O 1
ATOM 1783 N N . ILE A 1 209 ? 14.168 13.091 -15.525 1.00 84.44 209 ILE A N 1
ATOM 1784 C CA . ILE A 1 209 ? 15.279 12.830 -16.438 1.00 84.44 209 ILE A CA 1
ATOM 1785 C C . ILE A 1 209 ? 15.718 14.132 -17.106 1.00 84.44 209 ILE A C 1
ATOM 1787 O O . ILE A 1 209 ? 16.878 14.513 -16.962 1.00 84.44 209 ILE A O 1
ATOM 1791 N N . LYS A 1 210 ? 14.793 14.871 -17.737 1.00 84.62 210 LYS A N 1
ATOM 1792 C CA . LYS A 1 210 ? 15.079 16.162 -18.387 1.00 84.62 210 LYS A CA 1
ATOM 1793 C C . LYS A 1 210 ? 15.833 17.094 -17.442 1.00 84.62 210 LYS A C 1
ATOM 1795 O O . LYS A 1 210 ? 16.944 17.505 -17.754 1.00 84.62 210 LYS A O 1
ATOM 1800 N N . ARG A 1 211 ? 15.309 17.340 -16.235 1.00 79.56 211 ARG A N 1
ATOM 1801 C CA . ARG A 1 211 ? 15.959 18.209 -15.231 1.00 79.56 211 ARG A CA 1
ATOM 1802 C C . ARG A 1 211 ? 17.372 17.767 -14.852 1.00 79.56 211 ARG A C 1
ATOM 1804 O O . ARG A 1 211 ? 18.211 18.617 -14.576 1.00 79.56 211 ARG A O 1
ATOM 1811 N N . LYS A 1 212 ? 17.640 16.461 -14.826 1.00 72.75 212 LYS A N 1
ATOM 1812 C CA . LYS A 1 212 ? 18.962 15.922 -14.489 1.00 72.75 212 LYS A CA 1
ATOM 1813 C C . LYS A 1 212 ? 19.981 16.145 -15.610 1.00 72.75 212 LYS A C 1
ATOM 1815 O O . LYS A 1 212 ? 21.138 16.396 -15.308 1.00 72.75 212 LYS A O 1
ATOM 1820 N N . PHE A 1 213 ? 19.543 16.090 -16.867 1.00 67.88 213 PHE A N 1
ATOM 1821 C CA . PHE A 1 213 ? 20.396 16.264 -18.050 1.00 67.88 213 PHE A CA 1
ATOM 1822 C C . PHE A 1 213 ? 20.421 17.697 -18.607 1.00 67.88 213 PHE A C 1
ATOM 1824 O O . PHE A 1 213 ? 21.204 17.973 -19.503 1.00 67.88 213 PHE A O 1
ATOM 1831 N N . THR A 1 214 ? 19.594 18.615 -18.090 1.00 58.88 214 THR A N 1
ATOM 1832 C CA . THR A 1 214 ? 19.665 20.054 -18.443 1.00 58.88 214 THR A CA 1
ATOM 1833 C C . THR A 1 214 ? 20.546 20.852 -17.471 1.00 58.88 214 THR A C 1
ATOM 1835 O O . THR A 1 214 ? 20.925 21.973 -17.778 1.00 58.88 214 THR A O 1
ATOM 1838 N N . ASN A 1 215 ? 20.851 20.289 -16.295 1.00 48.38 215 ASN A N 1
ATOM 1839 C CA . ASN A 1 215 ? 21.699 20.895 -15.259 1.00 48.38 215 ASN A CA 1
ATOM 1840 C C . ASN A 1 215 ? 23.096 20.238 -15.172 1.00 48.38 215 ASN A C 1
ATOM 1842 O O . ASN A 1 215 ? 23.759 20.360 -14.140 1.00 48.38 215 ASN A O 1
ATOM 1846 N N . ALA A 1 216 ? 23.496 19.502 -16.212 1.00 43.84 216 ALA A N 1
ATOM 1847 C CA . ALA A 1 216 ? 24.838 18.955 -16.410 1.00 43.84 216 ALA A CA 1
ATOM 1848 C C . ALA A 1 216 ? 25.540 19.773 -17.498 1.00 43.84 216 ALA A C 1
ATOM 1850 O O . ALA A 1 216 ? 26.753 20.022 -17.342 1.00 43.84 216 ALA A O 1
#

Foldseek 3Di:
DDPQDDPVNLVVLLVVQVPVPDPQDPQDLQQLLVLLVVVCVVCVVVLLVQAAEDEEADPDLFQWWFAADPVGGYIYGHNVVLCVPDPVDPDSVRRVVVRSVVRSQCRLLRHTDTHNDCVVPPCDPVCVVVVVVCCSRPNPSSSVSSLVVDDLLQCLSVLCNVPNDSSLLSLLLCCVVVVDDPVVSCSSSVCPVPVNSVVVNSVVNVVVNCVSVVVD

Organism: NCBI:txid28898

Sequence (216 aa):
MKYIKTIKQCFEFYEMVKDKEHNLKHFTFLDRQLAIVRFLKKHKKEIINEINYAFYESNEEYLLSFFSGERANYVHINSRLTKEYPSIYENIDEYENYLAIYATFGILINQSFQLQNLNDSRFYHKDFIKDMTNIIFYDEAFRLNLSSFVSDNEGYYKAIYAYGKDYIFSVFSAMMQNEISEETCIKMLSMGDKMRDFRMLFEVYENIIKRKFTNA

Radius of gyration: 22.12 Å; chains: 1; bounding box: 53×35×62 Å